Protein 5UBW (pdb70)

GO terms:
  GO:0005515 protein binding (F, IPI)

Solvent-accessible surface area: 17639 Å² total; per-residue (Å²): 143,123,36,40,102,62,3,53,44,90,28,0,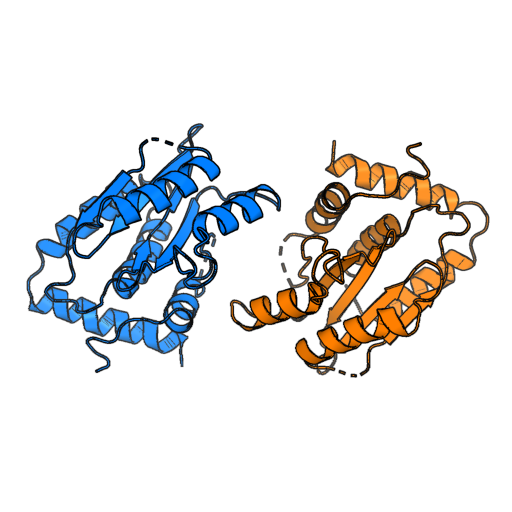7,37,2,9,77,28,226,73,39,26,40,4,21,30,3,71,65,104,120,79,151,71,23,39,0,14,63,42,0,106,80,43,87,68,58,114,32,46,42,123,71,1,10,0,0,2,34,38,64,64,28,9,1,0,2,4,0,12,98,53,89,106,58,27,95,2,0,0,4,1,4,74,136,106,11,92,102,107,24,53,100,67,2,72,53,0,1,69,57,10,47,75,200,21,63,50,17,41,47,38,4,14,123,42,0,56,63,0,3,0,0,0,3,14,55,0,23,86,57,28,86,131,23,50,185,102,68,19,18,70,24,0,27,108,29,0,94,92,6,88,109,64,52,88,132,91,14,40,95,29,11,69,100,14,5,188,78,0,35,118,83,51,183,145,131,34,41,108,59,3,58,43,89,17,0,6,45,0,0,53,48,53,31,143,126,32,34,19,13,48,5,23,27,2,63,64,107,121,72,168,77,10,40,1,5,58,58,0,96,85,64,81,65,73,94,30,45,36,137,57,2,0,0,0,3,48,38,61,120,16,6,2,0,3,5,8,23,50,126,131,61,69,2,0,2,3,0,3,87,144,104,23,90,140,115,23,45,54,41,4,45,84,0,0,118,51,15,46,52,130,16,46,36,0,42,48,42,5,14,124,58,0,56,55,0,2,0,0,0,3,7,54,0,0,39,72,37,84,212,40,37,21,103,46,0,101,53,32,0,41,108,10,90,111,78,80,78,52,43,14,43,113,34,11,75,41,12,5,172,90,0,30,123,81,53,186

B-factor: mean 54.37, std 10.54, range [35.19, 91.87]

Foldseek 3Di:
DLLQDADDQVLLQLLQVVPLEDREEEQADDPVRDGVLLVVQLVQCVPPHDDQWYWYQYHDDLAGWTWIWHDDDPAIAIEIEGQADDDDVVSVVSVVSSVVSNPHPHHYHHHHLCPLQRNCNSLLNSVLSVQCVVQPPDDSNVSRNVVSVVSVVDDSVVSSVSSVVSSVSSVVSVD/DLLQDADDQVLLQLQQCVLDVLAAEDREEEQADPVHGDGPLQVVQLVQCVPPHDDQWYWYFYHDDLATWTWTFHDDVTAIEIEAQADDDDPVVVVSVCVSSVSSPDRYDYHHHHLCPLQHSCRSLLNSVVSNVVCPDDHVSSVVVSVVSVVDDNPPSSVSSVVSSVSSVVSVD

InterPro domains:
  IPR054328 SseL-like, C-terminal domain [PF22102] (151-333)
  IPR054329 ElaD/SseL-like, N-terminal domain [PF22103] (27-128)

Structure (mmCIF, N/CA/C/O backbone):
data_5UBW
#
_entry.id   5UBW
#
_cell.length_a   109.819
_cell.length_b   64.983
_cell.length_c   56.884
_cell.angle_alpha   90.00
_cell.angle_beta   113.61
_cell.angle_gamma   90.00
#
_symmetry.space_group_name_H-M   'C 1 2 1'
#
loop_
_entity.id
_entity.type
_entity.pdbx_description
1 polymer 'Deubiquitinase SseL'
2 non-polymer 1,2-ETHANEDIOL
3 water water
#
loop_
_atom_site.group_PDB
_atom_site.id
_atom_site.type_symbol
_atom_site.label_atom_id
_atom_site.label_alt_id
_atom_site.label_comp_id
_atom_site.label_asym_id
_atom_site.label_entity_id
_atom_site.label_seq_id
_atom_site.pdbx_PDB_ins_code
_atom_site.Cartn_x
_atom_site.Cartn_y
_atom_site.Cartn_z
_atom_site.occupancy
_atom_site.B_iso_or_equiv
_atom_site.auth_seq_id
_atom_site.auth_comp_id
_atom_site.auth_asym_id
_atom_site.auth_atom_id
_atom_site.pdbx_PDB_model_num
ATOM 1 N N . PRO A 1 1 ? 2.848 -42.565 40.181 1.00 41.78 -3 PRO A N 1
ATOM 2 C CA . PRO A 1 1 ? 1.519 -41.956 40.060 1.00 42.53 -3 PRO A CA 1
ATOM 3 C C . PRO A 1 1 ? 1.077 -41.876 38.608 1.00 42.58 -3 PRO A C 1
ATOM 4 O O . PRO A 1 1 ? 1.775 -41.274 37.794 1.00 46.71 -3 PRO A O 1
ATOM 8 N N . LEU A 1 2 ? -0.068 -42.467 38.293 1.00 47.37 -2 LEU A N 1
ATOM 9 C CA . LEU A 1 2 ? -0.573 -42.465 36.927 1.00 41.82 -2 LEU A CA 1
ATOM 10 C C . LEU A 1 2 ? -0.978 -41.065 36.477 1.00 45.31 -2 LEU A C 1
ATOM 11 O O . LEU A 1 2 ? -0.920 -40.748 35.291 1.00 43.61 -2 LEU A O 1
ATOM 16 N N . GLY A 1 3 ? -1.378 -40.229 37.431 1.00 38.04 -1 GLY A N 1
ATOM 17 C CA . GLY A 1 3 ? -1.853 -38.891 37.129 1.00 38.37 -1 GLY A CA 1
ATOM 18 C C . GLY A 1 3 ? -0.761 -37.902 36.765 1.00 40.04 -1 GLY A C 1
ATOM 19 O O . GLY A 1 3 ? -1.030 -36.873 36.145 1.00 38.61 -1 GLY A O 1
ATOM 20 N N . SER A 1 4 ? 0.472 -38.208 37.154 1.00 46.22 0 SER A N 1
ATOM 21 C CA . SER A 1 4 ? 1.606 -37.338 36.855 1.00 45.14 0 SER A CA 1
ATOM 22 C C . SER A 1 4 ? 2.710 -38.116 36.150 1.00 42.27 0 SER A C 1
ATOM 23 O O . SER A 1 4 ? 3.875 -37.717 36.164 1.00 48.31 0 SER A O 1
ATOM 26 N N . ARG A 1 5 ? 2.330 -39.226 35.529 1.00 45.23 158 ARG A N 1
ATOM 27 C CA . ARG A 1 5 ? 3.282 -40.121 34.883 1.00 45.39 158 ARG A CA 1
ATOM 28 C C . ARG A 1 5 ? 3.834 -39.550 33.582 1.00 43.51 158 ARG A C 1
ATOM 29 O O . ARG A 1 5 ? 3.080 -39.184 32.680 1.00 47.57 158 ARG A O 1
ATOM 37 N N . MET A 1 6 ? 5.158 -39.478 33.494 1.00 39.42 159 MET A N 1
ATOM 38 C CA . MET A 1 6 ? 5.830 -39.068 32.269 1.00 37.44 159 MET A CA 1
ATOM 39 C C . MET A 1 6 ? 5.743 -40.179 31.228 1.00 41.51 159 MET A C 1
ATOM 40 O O . MET A 1 6 ? 6.169 -41.306 31.479 1.00 44.80 159 MET A O 1
ATOM 45 N N . LEU A 1 7 ? 5.186 -39.859 30.065 1.00 39.02 160 LEU A N 1
ATOM 46 C CA . LEU A 1 7 ? 5.025 -40.841 28.998 1.00 35.22 160 LEU A CA 1
ATOM 47 C C . LEU A 1 7 ? 6.368 -41.297 28.441 1.00 41.24 160 LEU A C 1
ATOM 48 O O . LEU A 1 7 ? 7.228 -40.478 28.117 1.00 36.87 160 LEU A O 1
ATOM 53 N N . SER A 1 8 ? 6.540 -42.611 28.335 1.00 35.56 161 SER A N 1
ATOM 54 C CA . SER A 1 8 ? 7.738 -43.176 27.730 1.00 35.19 161 SER A CA 1
ATOM 55 C C . SER A 1 8 ? 7.590 -43.203 26.214 1.00 38.12 161 SER A C 1
ATOM 56 O O . SER A 1 8 ? 6.539 -42.845 25.681 1.00 39.73 161 SER A O 1
ATOM 59 N N . SER A 1 9 ? 8.643 -43.628 25.524 1.00 40.07 162 SER A N 1
ATOM 60 C CA . SER A 1 9 ? 8.632 -43.679 24.067 1.00 42.84 162 SER A CA 1
ATOM 61 C C . SER A 1 9 ? 7.565 -44.639 23.545 1.00 43.71 162 SER A C 1
ATOM 62 O O . SER A 1 9 ? 6.768 -44.277 22.681 1.00 42.73 162 SER A O 1
ATOM 65 N N . ASP A 1 10 ? 7.552 -45.856 24.080 1.00 44.98 163 ASP A N 1
ATOM 66 C CA . ASP A 1 10 ? 6.607 -46.880 23.643 1.00 44.90 163 ASP A CA 1
ATOM 67 C C . ASP A 1 10 ? 5.160 -46.502 23.948 1.00 42.26 163 ASP A C 1
ATOM 68 O O . ASP A 1 10 ? 4.265 -46.747 23.139 1.00 41.43 163 ASP A O 1
ATOM 73 N N . GLU A 1 11 ? 4.934 -45.909 25.116 1.00 46.19 164 GLU A N 1
ATOM 74 C CA . GLU A 1 11 ? 3.592 -45.492 25.509 1.00 44.16 164 GLU A CA 1
ATOM 75 C C . GLU A 1 11 ? 3.083 -44.360 24.622 1.00 38.53 164 GLU A C 1
ATOM 76 O O . GLU A 1 11 ? 1.909 -44.331 24.252 1.00 42.68 164 GLU A O 1
ATOM 82 N N . LEU A 1 12 ? 3.971 -43.432 24.281 1.00 37.06 165 LEU A N 1
ATOM 83 C CA . LEU A 1 12 ? 3.614 -42.321 23.407 1.00 38.63 165 LEU A CA 1
ATOM 84 C C . LEU A 1 12 ? 3.472 -42.792 21.964 1.00 46.12 165 LEU A C 1
ATOM 85 O O . LEU A 1 12 ? 2.617 -42.304 21.224 1.00 41.11 165 LEU A O 1
ATOM 90 N N . ALA A 1 13 ? 4.311 -43.745 21.570 1.00 39.02 166 ALA A N 1
ATOM 91 C CA . ALA A 1 13 ? 4.269 -44.287 20.217 1.00 46.16 166 ALA A CA 1
ATOM 92 C C . ALA A 1 13 ? 2.966 -45.034 19.964 1.00 46.48 166 ALA A C 1
ATOM 93 O O . ALA A 1 13 ? 2.296 -44.801 18.961 1.00 48.29 166 ALA A O 1
ATOM 95 N N . ALA A 1 14 ? 2.613 -45.926 20.886 1.00 43.43 167 ALA A N 1
ATOM 96 C CA . ALA A 1 14 ? 1.410 -46.743 20.758 1.00 45.15 167 ALA A CA 1
ATOM 97 C C . ALA A 1 14 ? 0.158 -45.890 20.572 1.00 43.13 167 ALA A C 1
ATOM 98 O O . ALA A 1 14 ? -0.793 -46.305 19.911 1.00 48.72 167 ALA A O 1
ATOM 100 N N . ALA A 1 15 ? 0.172 -44.694 21.151 1.00 47.15 168 ALA A N 1
ATOM 101 C CA . ALA A 1 15 ? -0.965 -43.787 21.066 1.00 48.53 168 ALA A CA 1
ATOM 102 C C . ALA A 1 15 ? -0.939 -42.964 19.780 1.00 51.51 168 ALA A C 1
ATOM 103 O O . ALA A 1 15 ? -1.983 -42.701 19.183 1.00 54.46 168 ALA A O 1
ATOM 105 N N . THR A 1 16 ? 0.255 -42.560 19.358 1.00 46.87 169 THR A N 1
ATOM 106 C CA . THR A 1 16 ? 0.396 -41.715 18.177 1.00 51.01 169 THR A CA 1
ATOM 107 C C . THR A 1 16 ? 0.372 -42.522 16.882 1.00 52.39 169 THR A C 1
ATOM 108 O O . THR A 1 16 ? -0.068 -42.026 15.845 1.00 55.58 169 THR A O 1
ATOM 112 N N . GLN A 1 17 ? 0.844 -43.764 16.939 1.00 56.50 170 GLN A N 1
ATOM 113 C CA . GLN A 1 17 ? 0.775 -44.645 15.778 1.00 61.48 170 GLN A CA 1
ATOM 114 C C . GLN A 1 17 ? -0.629 -45.226 15.639 1.00 65.24 170 GLN A C 1
ATOM 115 O O . GLN A 1 17 ? -0.939 -45.901 14.658 1.00 65.13 170 GLN A O 1
ATOM 121 N N . GLY A 1 18 ? -1.471 -44.962 16.633 1.00 65.89 171 GLY A N 1
ATOM 122 C CA . GLY A 1 18 ? -2.875 -45.316 16.555 1.00 68.77 171 GLY A CA 1
ATOM 123 C C . GLY A 1 18 ? -3.616 -44.299 15.710 1.00 73.71 171 GLY A C 1
ATOM 124 O O . GLY A 1 18 ? -3.912 -43.197 16.175 1.00 73.13 171 GLY A O 1
ATOM 125 N N . LEU A 1 19 ? -3.905 -44.675 14.465 1.00 70.32 172 LEU A N 1
ATOM 126 C CA . LEU A 1 19 ? -4.531 -43.783 13.489 1.00 70.65 172 LEU A CA 1
ATOM 127 C C . LEU A 1 19 ? -3.724 -42.501 13.308 1.00 70.21 172 LEU A C 1
ATOM 128 O O . LEU A 1 19 ? -3.689 -41.926 12.219 1.00 68.31 172 LEU A O 1
ATOM 133 N N . SER A 1 27 ? 2.179 -37.942 8.432 1.00 54.60 180 SER A N 1
ATOM 134 C CA . SER A 1 27 ? 3.239 -38.880 8.782 1.00 54.47 180 SER A CA 1
ATOM 135 C C . SER A 1 27 ? 3.768 -38.627 10.189 1.00 53.45 180 SER A C 1
ATOM 136 O O . SER A 1 27 ? 4.388 -37.598 10.455 1.00 57.12 180 SER A O 1
ATOM 139 N N . VAL A 1 28 ? 3.518 -39.575 11.087 1.00 48.82 181 VAL A N 1
ATOM 140 C CA . VAL A 1 28 ? 3.995 -39.474 12.460 1.00 48.10 181 VAL A CA 1
ATOM 141 C C . VAL A 1 28 ? 5.132 -40.458 12.710 1.00 48.21 181 VAL A C 1
ATOM 142 O O . VAL A 1 28 ? 4.933 -41.672 12.675 1.00 50.72 181 VAL A O 1
ATOM 146 N N . ASN A 1 29 ? 6.324 -39.928 12.959 1.00 42.15 182 ASN A N 1
ATOM 147 C CA . ASN A 1 29 ? 7.493 -40.763 13.201 1.00 40.92 182 ASN A CA 1
ATOM 148 C C . ASN A 1 29 ? 7.581 -41.238 14.646 1.00 46.17 182 ASN A C 1
ATOM 149 O O . ASN A 1 29 ? 7.062 -40.591 15.556 1.00 45.72 182 ASN A O 1
ATOM 154 N N . TYR A 1 30 ? 8.242 -42.375 14.840 1.00 43.57 183 TYR A N 1
ATOM 155 C CA . TYR A 1 30 ? 8.450 -42.943 16.167 1.00 47.18 183 TYR A CA 1
ATOM 156 C C . TYR A 1 30 ? 9.242 -41.975 17.042 1.00 47.36 183 TYR A C 1
ATOM 157 O O . TYR A 1 30 ? 10.217 -41.382 16.582 1.00 46.63 183 TYR A O 1
ATOM 166 N N . PRO A 1 31 ? 8.813 -41.807 18.305 1.00 45.57 184 PRO A N 1
ATOM 167 C CA . PRO A 1 31 ? 9.447 -40.900 19.271 1.00 43.27 184 PRO A CA 1
ATOM 168 C C . PRO A 1 31 ? 10.953 -41.117 19.400 1.00 45.98 184 PRO A C 1
ATOM 169 O O . PRO A 1 31 ? 11.408 -42.253 19.525 1.00 47.16 184 PRO A O 1
ATOM 173 N N . ILE A 1 32 ? 11.713 -40.027 19.366 1.00 43.39 185 ILE A N 1
ATOM 174 C CA . ILE A 1 32 ? 13.165 -40.102 19.461 1.00 44.73 185 ILE A CA 1
ATOM 175 C C . ILE A 1 32 ? 13.708 -39.141 20.509 1.00 45.87 185 ILE A C 1
ATOM 176 O O . ILE A 1 32 ? 13.017 -38.216 20.937 1.00 44.61 185 ILE A O 1
ATOM 181 N N . GLY A 1 33 ? 14.949 -39.370 20.923 1.00 45.08 186 GLY A N 1
ATOM 182 C CA . GLY A 1 33 ? 15.665 -38.412 21.741 1.00 42.64 186 GLY A CA 1
ATOM 183 C C . GLY A 1 33 ? 16.396 -37.463 20.814 1.00 47.99 186 GLY A C 1
ATOM 184 O O . GLY A 1 33 ? 16.807 -37.860 19.725 1.00 54.20 186 GLY A O 1
ATOM 185 N N . LEU A 1 34 ? 16.551 -36.211 21.229 1.00 50.24 187 LEU A N 1
ATOM 186 C CA . LEU A 1 34 ? 17.209 -35.219 20.386 1.00 48.64 187 LEU A CA 1
ATOM 187 C C . LEU A 1 34 ? 18.682 -35.559 20.193 1.00 49.18 187 LEU A C 1
ATOM 188 O O . LEU A 1 34 ? 19.127 -35.817 19.074 1.00 52.07 187 LEU A O 1
ATOM 193 N N . ILE A 1 35 ? 19.433 -35.562 21.288 1.00 46.05 188 ILE A N 1
ATOM 194 C CA . ILE A 1 35 ? 20.854 -35.880 21.234 1.00 54.27 188 ILE A CA 1
ATOM 195 C C . ILE A 1 35 ? 21.163 -37.188 21.955 1.00 55.66 188 ILE A C 1
ATOM 196 O O . ILE A 1 35 ? 20.855 -37.346 23.138 1.00 52.62 188 ILE A O 1
ATOM 201 N N . HIS A 1 36 ? 21.764 -38.123 21.226 1.00 57.36 189 HIS A N 1
ATOM 202 C CA . HIS A 1 36 ? 22.211 -39.391 21.791 1.00 55.27 189 HIS A CA 1
ATOM 203 C C . HIS A 1 36 ? 23.197 -39.130 22.927 1.00 62.51 189 HIS A C 1
ATOM 204 O O . HIS A 1 36 ? 24.070 -38.278 22.804 1.00 60.30 189 HIS A O 1
ATOM 211 N N . PRO A 1 37 ? 23.046 -39.848 24.050 1.00 61.31 190 PRO A N 1
ATOM 212 C CA . PRO A 1 37 ? 23.896 -39.615 25.225 1.00 61.65 190 PRO A CA 1
ATOM 213 C C . PRO A 1 37 ? 25.381 -39.907 24.991 1.00 66.28 190 PRO A C 1
ATOM 214 O O . PRO A 1 37 ? 26.221 -39.064 25.306 1.00 66.83 190 PRO A O 1
ATOM 218 N N . THR A 1 38 ? 25.696 -41.078 24.448 1.00 67.63 191 THR A N 1
ATOM 219 C CA . THR A 1 38 ? 27.087 -41.493 24.286 1.00 68.49 191 THR A CA 1
ATOM 220 C C . THR A 1 38 ? 27.799 -40.757 23.150 1.00 70.65 191 THR A C 1
ATOM 221 O O . THR A 1 38 ? 28.736 -39.995 23.388 1.00 71.94 191 THR A O 1
ATOM 225 N N . THR A 1 39 ? 27.352 -40.986 21.918 1.00 65.84 192 THR A N 1
ATOM 226 C CA . THR A 1 39 ? 28.024 -40.432 20.745 1.00 62.96 192 THR A CA 1
ATOM 227 C C . THR A 1 39 ? 27.739 -38.944 20.551 1.00 66.14 192 THR A C 1
ATOM 228 O O . THR A 1 39 ? 28.426 -38.272 19.779 1.00 63.95 192 THR A O 1
ATOM 232 N N . LYS A 1 40 ? 26.723 -38.445 21.250 1.00 65.60 193 LYS A N 1
ATOM 233 C CA . LYS A 1 40 ? 26.348 -37.030 21.216 1.00 61.81 193 LYS A CA 1
ATOM 234 C C . LYS A 1 40 ? 26.014 -36.535 19.811 1.00 58.04 193 LYS A C 1
ATOM 235 O O . LYS A 1 40 ? 26.275 -35.381 19.471 1.00 56.46 193 LYS A O 1
ATOM 241 N N . GLU A 1 41 ? 25.428 -37.413 19.003 1.00 56.84 194 GLU A N 1
ATOM 242 C CA . GLU A 1 41 ? 24.974 -37.038 17.670 1.00 58.39 194 GLU A CA 1
ATOM 243 C C . GLU A 1 41 ? 23.577 -36.435 17.741 1.00 56.53 194 GLU A C 1
ATOM 244 O O . GLU A 1 41 ? 22.846 -36.660 18.705 1.00 59.19 194 GLU A O 1
ATOM 250 N N . ASN A 1 42 ? 23.210 -35.667 16.721 1.00 53.09 195 ASN A N 1
ATOM 251 C CA . ASN A 1 42 ? 21.858 -35.138 16.627 1.00 51.78 195 ASN A CA 1
ATOM 252 C C . ASN A 1 42 ? 20.967 -36.145 15.911 1.00 52.68 195 ASN A C 1
ATOM 253 O O . ASN A 1 42 ? 20.965 -36.223 14.682 1.00 57.86 195 ASN A O 1
ATOM 258 N N . ILE A 1 43 ? 20.217 -36.917 16.690 1.00 53.57 196 ILE A N 1
ATOM 259 C CA . ILE A 1 43 ? 19.383 -37.987 16.153 1.00 52.15 196 ILE A CA 1
ATOM 260 C C . ILE A 1 43 ? 18.287 -37.438 15.239 1.00 50.56 196 ILE A C 1
ATOM 261 O O . ILE A 1 43 ? 17.905 -38.081 14.260 1.00 50.25 196 ILE A O 1
ATOM 266 N N . LEU A 1 44 ? 17.794 -36.245 15.554 1.00 55.07 197 LEU A N 1
ATOM 267 C CA . LEU A 1 44 ? 16.785 -35.598 14.721 1.00 53.48 197 LEU A CA 1
ATOM 268 C C . LEU A 1 44 ? 17.366 -35.248 13.355 1.00 52.60 197 LEU A C 1
ATOM 269 O O . LEU A 1 44 ? 16.705 -35.410 12.329 1.00 58.03 197 LEU A O 1
ATOM 274 N N . SER A 1 45 ? 18.607 -34.771 13.351 1.00 51.48 198 SER A N 1
ATOM 275 C CA . SER A 1 45 ? 19.307 -34.456 12.111 1.00 54.87 198 SER A CA 1
ATOM 276 C C . SER A 1 45 ? 19.559 -35.718 11.295 1.00 57.87 198 SER A C 1
ATOM 277 O O . SER A 1 45 ? 19.385 -35.730 10.076 1.00 54.72 198 SER A O 1
ATOM 280 N N . THR A 1 46 ? 19.971 -36.779 11.982 1.00 55.53 199 THR A N 1
ATOM 281 C CA . THR A 1 46 ? 20.282 -38.049 11.338 1.00 55.56 199 THR A CA 1
ATOM 282 C C . THR A 1 46 ? 19.023 -38.705 10.776 1.00 55.43 199 THR A C 1
ATOM 283 O O . THR A 1 46 ? 19.052 -39.309 9.702 1.00 58.11 199 THR A O 1
ATOM 287 N N . GLN A 1 47 ? 17.918 -38.574 11.502 1.00 57.22 200 GLN A N 1
ATOM 288 C CA . GLN A 1 47 ? 16.650 -39.160 11.079 1.00 56.95 200 G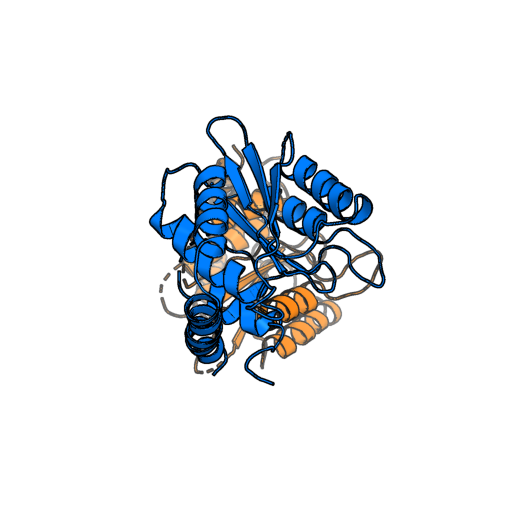LN A CA 1
ATOM 289 C C . GLN A 1 47 ? 16.119 -38.471 9.827 1.00 54.46 200 GLN A C 1
ATOM 290 O O . GLN A 1 47 ? 15.667 -39.128 8.889 1.00 55.61 200 GLN A O 1
ATOM 296 N N . LEU A 1 48 ? 16.177 -37.142 9.822 1.00 54.03 201 LEU A N 1
ATOM 297 C CA . LEU A 1 48 ? 15.732 -36.354 8.678 1.00 56.55 201 LEU A CA 1
ATOM 298 C C . LEU A 1 48 ? 16.582 -36.636 7.447 1.00 55.36 201 LEU A C 1
ATOM 299 O O . LEU A 1 48 ? 16.059 -36.782 6.342 1.00 56.54 201 LEU A O 1
ATOM 304 N N . LEU A 1 49 ? 17.893 -36.709 7.647 1.00 55.24 202 LEU A N 1
ATOM 305 C CA . LEU A 1 49 ? 18.823 -36.992 6.562 1.00 58.72 202 LEU A CA 1
ATOM 306 C C . LEU A 1 49 ? 18.549 -38.360 5.949 1.00 58.46 202 LEU A C 1
ATOM 307 O O . LEU A 1 49 ? 18.558 -38.518 4.728 1.00 58.23 202 LEU A O 1
ATOM 312 N N . GLU A 1 50 ? 18.307 -39.344 6.809 1.00 60.04 203 GLU A N 1
ATOM 313 C CA . GLU A 1 50 ? 17.981 -40.695 6.372 1.00 63.85 203 GLU A CA 1
ATOM 314 C C . GLU A 1 50 ? 16.693 -40.700 5.553 1.00 61.28 203 GLU A C 1
ATOM 315 O O . GLU A 1 50 ? 16.555 -41.464 4.596 1.00 68.39 203 GLU A O 1
ATOM 321 N N . LYS A 1 51 ? 15.761 -39.830 5.925 1.00 61.33 204 LYS A N 1
ATOM 322 C CA . LYS A 1 51 ? 14.482 -39.731 5.232 1.00 64.93 204 LYS A CA 1
ATOM 323 C C . LYS A 1 51 ? 14.623 -39.179 3.817 1.00 66.74 204 LYS A C 1
ATOM 324 O O . LYS A 1 51 ? 14.032 -39.708 2.882 1.00 70.60 204 LYS A O 1
ATOM 330 N N . ILE A 1 52 ? 15.401 -38.113 3.664 1.00 67.52 205 ILE A N 1
ATOM 331 C CA . ILE A 1 52 ? 15.559 -37.462 2.366 1.00 68.05 205 ILE A CA 1
ATOM 332 C C . ILE A 1 52 ? 16.152 -38.417 1.327 1.00 69.86 205 ILE A C 1
ATOM 333 O O . ILE A 1 52 ? 15.836 -38.334 0.139 1.00 72.25 205 ILE A O 1
ATOM 338 N N . ALA A 1 53 ? 16.992 -39.340 1.785 1.00 67.08 206 ALA A N 1
ATOM 339 C CA . ALA A 1 53 ? 17.638 -40.295 0.892 1.00 67.17 206 ALA A CA 1
ATOM 340 C C . ALA A 1 53 ? 16.743 -41.495 0.580 1.00 75.26 206 ALA A C 1
ATOM 341 O O . ALA A 1 53 ? 17.067 -42.307 -0.286 1.00 80.38 206 ALA A O 1
ATOM 343 N N . GLN A 1 54 ? 15.623 -41.607 1.288 1.00 74.14 207 GLN A N 1
ATOM 344 C CA . GLN A 1 54 ? 14.704 -42.729 1.099 1.00 73.79 207 GLN A CA 1
ATOM 345 C C . GLN A 1 54 ? 13.263 -42.253 0.933 1.00 73.79 207 GLN A C 1
ATOM 346 O O . GLN A 1 54 ? 12.676 -41.704 1.865 1.00 78.43 207 GLN A O 1
ATOM 352 N N . SER A 1 55 ? 12.698 -42.490 -0.249 1.00 74.00 208 SER A N 1
ATOM 353 C CA . SER A 1 55 ? 11.370 -41.995 -0.614 1.00 77.24 208 SER A CA 1
ATOM 354 C C . SER A 1 55 ? 11.331 -40.469 -0.552 1.00 76.25 208 SER A C 1
ATOM 355 O O . SER A 1 55 ? 11.580 -39.799 -1.553 1.00 77.87 208 SER A O 1
ATOM 357 N N . GLY A 1 56 ? 11.026 -39.921 0.621 1.00 69.51 209 GLY A N 1
ATOM 358 C CA . GLY A 1 56 ? 11.022 -38.479 0.788 1.00 69.47 209 GLY A CA 1
ATOM 359 C C . GLY A 1 56 ? 10.274 -37.978 2.008 1.00 66.74 209 GLY A C 1
ATOM 360 O O . GLY A 1 56 ? 9.760 -38.761 2.807 1.00 64.51 209 GLY A O 1
ATOM 361 N N . LEU A 1 57 ? 10.218 -36.657 2.148 1.00 61.63 210 LEU A N 1
ATOM 362 C CA . LEU A 1 57 ? 9.514 -36.024 3.257 1.00 65.07 210 LEU A CA 1
ATOM 363 C C . LEU A 1 57 ? 8.053 -35.775 2.907 1.00 66.09 210 LEU A C 1
ATOM 364 O O . LEU A 1 57 ? 7.747 -35.178 1.874 1.00 71.63 210 LEU A O 1
ATOM 369 N N . SER A 1 58 ? 7.153 -36.233 3.772 1.00 60.96 211 SER A N 1
ATOM 370 C CA . SER A 1 58 ? 5.724 -36.024 3.571 1.00 65.23 211 SER A CA 1
ATOM 371 C C . SER A 1 58 ? 5.382 -34.541 3.657 1.00 63.06 211 SER A C 1
ATOM 372 O O . SER A 1 58 ? 6.201 -33.731 4.093 1.00 64.92 211 SER A O 1
ATOM 375 N N . HIS A 1 59 ? 4.170 -34.188 3.243 1.00 64.17 212 HIS A N 1
ATOM 376 C CA . HIS A 1 59 ? 3.749 -32.793 3.248 1.00 66.80 212 HIS A CA 1
ATOM 377 C C . HIS A 1 59 ? 3.648 -32.275 4.681 1.00 65.26 212 HIS A C 1
ATOM 378 O O . HIS A 1 59 ? 3.798 -31.081 4.929 1.00 66.18 212 HIS A O 1
ATOM 385 N N . ASN A 1 60 ? 3.396 -33.188 5.614 1.00 65.65 213 ASN A N 1
ATOM 386 C CA . ASN A 1 60 ? 3.431 -32.882 7.040 1.00 63.33 213 ASN A CA 1
ATOM 387 C C . ASN A 1 60 ? 4.241 -33.926 7.804 1.00 60.11 213 ASN A C 1
ATOM 388 O O . ASN A 1 60 ? 3.739 -35.007 8.107 1.00 66.78 213 ASN A O 1
ATOM 393 N N . GLU A 1 61 ? 5.495 -33.604 8.108 1.00 54.68 214 GLU A N 1
ATOM 394 C CA . GLU A 1 61 ? 6.353 -34.518 8.856 1.00 47.20 214 GLU A CA 1
ATOM 395 C C . GLU A 1 61 ? 6.334 -34.201 10.347 1.00 52.13 214 GLU A C 1
ATOM 396 O O . GLU A 1 61 ? 6.757 -33.125 10.768 1.00 48.44 214 GLU A O 1
ATOM 402 N N . VAL A 1 62 ? 5.846 -35.148 11.142 1.00 50.82 215 VAL A N 1
ATOM 403 C CA . VAL A 1 62 ? 5.722 -34.952 12.582 1.00 47.39 215 VAL A CA 1
ATOM 404 C C . VAL A 1 62 ? 6.756 -35.760 13.360 1.00 44.89 215 VAL A C 1
ATOM 405 O O . VAL A 1 62 ? 6.858 -36.976 13.199 1.00 45.95 215 VAL A O 1
ATOM 409 N N . PHE A 1 63 ? 7.521 -35.074 14.203 1.00 42.84 216 PHE A N 1
ATOM 410 C CA . PHE A 1 63 ? 8.481 -35.735 15.078 1.00 42.37 216 PHE A CA 1
ATOM 411 C C . PHE A 1 63 ? 8.194 -35.452 16.549 1.00 44.75 216 PHE A C 1
ATOM 412 O O . PHE A 1 63 ? 8.001 -34.303 16.946 1.00 42.13 216 PHE A O 1
ATOM 420 N N . LEU A 1 64 ? 8.161 -36.512 17.348 1.00 38.71 217 LEU A N 1
ATOM 421 C CA . LEU A 1 64 ? 8.049 -36.383 18.795 1.00 40.39 217 LEU A CA 1
ATOM 422 C C . LEU A 1 64 ? 9.436 -36.502 19.411 1.00 44.60 217 LEU A C 1
ATOM 423 O O . LEU A 1 64 ? 9.975 -37.601 19.541 1.00 47.57 217 LEU A O 1
ATOM 428 N N . VAL A 1 65 ? 10.015 -35.367 19.784 1.00 39.33 218 VAL A N 1
ATOM 429 C CA . VAL A 1 65 ? 11.402 -35.335 20.228 1.00 41.77 218 VAL A CA 1
ATOM 430 C C . VAL A 1 65 ? 11.529 -35.119 21.733 1.00 39.76 218 VAL A C 1
ATOM 431 O O . VAL A 1 65 ? 10.941 -34.191 22.290 1.00 41.31 218 VAL A O 1
ATOM 435 N N . ASN A 1 66 ? 12.300 -35.985 22.384 1.00 44.80 219 ASN A N 1
ATOM 436 C CA . ASN A 1 66 ? 12.546 -35.870 23.816 1.00 46.87 219 ASN A CA 1
ATOM 437 C C . ASN A 1 66 ? 13.893 -35.217 24.104 1.00 51.47 219 ASN A C 1
ATOM 438 O O . ASN A 1 66 ? 14.934 -35.701 23.663 1.00 49.70 219 ASN A O 1
ATOM 443 N N . THR A 1 67 ? 13.866 -34.116 24.849 1.00 50.37 220 THR A N 1
ATOM 444 C CA . THR A 1 67 ? 15.084 -33.379 25.168 1.00 50.33 220 THR A CA 1
ATOM 445 C C . THR A 1 67 ? 15.472 -33.542 26.634 1.00 58.19 220 THR A C 1
ATOM 446 O O . THR A 1 67 ? 16.137 -32.680 27.209 1.00 66.87 220 THR A O 1
ATOM 450 N N . GLY A 1 68 ? 15.052 -34.651 27.235 1.00 58.06 221 GLY A N 1
ATOM 451 C CA . GLY A 1 68 ? 15.340 -34.918 28.632 1.00 57.78 221 GLY A CA 1
ATOM 452 C C . GLY A 1 68 ? 14.076 -35.078 29.453 1.00 56.22 221 GLY A C 1
ATOM 453 O O . GLY A 1 68 ? 13.744 -36.179 29.893 1.00 55.67 221 GLY A O 1
ATOM 454 N N . ASP A 1 69 ? 13.368 -33.972 29.659 1.00 54.29 222 ASP A N 1
ATOM 455 C CA . ASP A 1 69 ? 12.109 -33.992 30.393 1.00 57.60 222 ASP A CA 1
ATOM 456 C C . ASP A 1 69 ? 10.977 -33.449 29.527 1.00 59.83 222 ASP A C 1
ATOM 457 O O . ASP A 1 69 ? 9.817 -33.430 29.940 1.00 63.62 222 ASP A O 1
ATOM 459 N N . HIS A 1 70 ? 11.327 -33.010 28.323 1.00 51.02 223 HIS A N 1
ATOM 460 C CA . HIS A 1 70 ? 10.353 -32.463 27.387 1.00 50.40 223 HIS A CA 1
ATOM 461 C C . HIS A 1 70 ? 9.939 -33.477 26.328 1.00 50.93 223 HIS A C 1
ATOM 462 O O . HIS A 1 70 ? 10.774 -34.207 25.801 1.00 53.75 223 HIS A O 1
ATOM 469 N N . TRP A 1 71 ? 8.647 -33.519 26.024 1.00 43.09 224 TRP A N 1
ATOM 470 C CA . TRP A 1 71 ? 8.184 -34.124 24.783 1.00 39.78 224 TRP A CA 1
ATOM 471 C C . TRP A 1 71 ? 7.800 -33.000 23.832 1.00 42.82 224 TRP A C 1
ATOM 472 O O . TRP A 1 71 ? 6.823 -32.288 24.063 1.00 40.60 224 TRP A O 1
ATOM 483 N N . LEU A 1 72 ? 8.582 -32.831 22.772 1.00 44.88 225 LEU A N 1
ATOM 484 C CA . LEU A 1 72 ? 8.360 -31.738 21.835 1.00 43.78 225 LEU A CA 1
ATOM 485 C C . LEU A 1 72 ? 7.646 -32.199 20.573 1.00 38.75 225 LEU A C 1
ATOM 486 O O . LEU A 1 72 ? 7.970 -33.245 20.010 1.00 37.57 225 LEU A O 1
ATOM 491 N N . LEU A 1 73 ? 6.669 -31.411 20.138 1.00 39.53 226 LEU A N 1
ATOM 492 C CA . LEU A 1 73 ? 6.026 -31.635 18.852 1.00 43.07 226 LEU A CA 1
ATOM 493 C C . LEU A 1 73 ? 6.804 -30.892 17.773 1.00 45.31 226 LEU A C 1
ATOM 494 O O . LEU A 1 73 ? 6.805 -29.661 17.730 1.00 49.12 226 LEU A O 1
ATOM 499 N N . CYS A 1 74 ? 7.476 -31.646 16.911 1.00 39.58 227 CYS A N 1
ATOM 500 C CA A CYS A 1 74 ? 8.281 -31.063 15.846 0.40 42.33 227 CYS A CA 1
ATOM 501 C CA B CYS A 1 74 ? 8.276 -31.056 15.845 0.60 42.42 227 CYS A CA 1
ATOM 502 C C . CYS A 1 74 ? 7.654 -31.336 14.482 1.00 45.97 227 CYS A C 1
ATOM 503 O O . CYS A 1 74 ? 7.662 -32.471 14.004 1.00 45.35 227 CYS A O 1
ATOM 508 N N . LEU A 1 75 ? 7.115 -30.292 13.861 1.00 46.87 228 LEU A N 1
ATOM 509 C CA . LEU A 1 75 ? 6.421 -30.436 12.587 1.00 45.95 228 LEU A CA 1
ATOM 510 C C . LEU A 1 75 ? 7.177 -29.811 11.417 1.00 50.67 228 LEU A C 1
ATOM 511 O O . LEU A 1 75 ? 7.557 -28.640 11.460 1.00 51.17 228 LEU A O 1
ATOM 516 N N . PHE A 1 76 ? 7.388 -30.607 10.374 1.00 52.25 229 PHE A N 1
ATOM 517 C CA . PHE A 1 76 ? 7.957 -30.113 9.126 1.00 52.16 229 PHE A CA 1
ATOM 518 C C . PHE A 1 76 ? 6.893 -30.139 8.036 1.00 52.49 229 PHE A C 1
ATOM 519 O O . PHE A 1 76 ? 6.389 -31.203 7.678 1.00 55.96 229 PHE A O 1
ATOM 527 N N . TYR A 1 77 ? 6.553 -28.967 7.514 1.00 54.03 230 TYR A N 1
ATOM 528 C CA . TYR A 1 77 ? 5.472 -28.860 6.541 1.00 58.29 230 TYR A CA 1
ATOM 529 C C . TYR A 1 77 ? 5.778 -27.850 5.438 1.00 59.70 230 TYR A C 1
ATOM 530 O O . TYR A 1 77 ? 6.436 -26.837 5.672 1.00 61.45 230 TYR A O 1
ATOM 539 N N . LYS A 1 78 ? 5.293 -28.140 4.235 1.00 65.37 231 LYS A N 1
ATOM 540 C CA . LYS A 1 78 ? 5.458 -27.244 3.097 1.00 68.19 231 LYS A CA 1
ATOM 541 C C . LYS A 1 78 ? 4.228 -26.358 2.933 1.00 71.05 231 LYS A C 1
ATOM 542 O O . LYS A 1 78 ? 3.098 -26.842 2.996 1.00 72.30 231 LYS A O 1
ATOM 548 N N . LEU A 1 79 ? 4.451 -25.064 2.723 1.00 75.32 232 LEU A N 1
ATOM 549 C CA . LEU A 1 79 ? 3.351 -24.118 2.558 1.00 80.04 232 LEU A CA 1
ATOM 550 C C . LEU A 1 79 ? 3.800 -22.829 1.871 1.00 83.82 232 LEU A C 1
ATOM 551 O O . LEU A 1 79 ? 4.140 -21.852 2.538 1.00 85.62 232 LEU A O 1
ATOM 553 N N . ALA A 1 80 ? 3.806 -22.826 0.540 1.00 81.04 233 ALA A N 1
ATOM 554 C CA . ALA A 1 80 ? 3.472 -24.004 -0.251 1.00 76.50 233 ALA A CA 1
ATOM 555 C C . ALA A 1 80 ? 4.714 -24.503 -0.977 1.00 74.73 233 ALA A C 1
ATOM 556 O O . ALA A 1 80 ? 4.972 -25.705 -1.038 1.00 71.76 233 ALA A O 1
ATOM 558 N N . GLU A 1 81 ? 5.480 -23.566 -1.524 1.00 73.47 234 GLU A N 1
ATOM 559 C CA . GLU A 1 81 ? 6.745 -23.887 -2.170 1.00 73.28 234 GLU A CA 1
ATOM 560 C C . GLU A 1 81 ? 7.870 -23.896 -1.143 1.00 79.25 234 GLU A C 1
ATOM 561 O O . GLU A 1 81 ? 8.920 -24.501 -1.359 1.00 79.82 234 GLU A O 1
ATOM 563 N N . LYS A 1 82 ? 7.637 -23.222 -0.022 1.00 76.62 235 LYS A N 1
ATOM 564 C CA . LYS A 1 82 ? 8.623 -23.144 1.046 1.00 73.15 235 LYS A CA 1
ATOM 565 C C . LYS A 1 82 ? 8.267 -24.085 2.191 1.00 69.93 235 LYS A C 1
ATOM 566 O O . LYS A 1 82 ? 7.143 -24.070 2.692 1.00 71.55 235 LYS A O 1
ATOM 568 N N . ILE A 1 83 ? 9.228 -24.908 2.596 1.00 66.72 236 ILE A N 1
ATOM 569 C CA . ILE A 1 83 ? 9.036 -25.793 3.737 1.00 68.50 236 ILE A CA 1
ATOM 570 C C . ILE A 1 83 ? 9.286 -25.018 5.029 1.00 66.68 236 ILE A C 1
ATOM 571 O O . ILE A 1 83 ? 10.190 -24.184 5.101 1.00 63.90 236 ILE A O 1
ATOM 576 N N . LYS A 1 84 ? 8.465 -25.275 6.041 1.00 63.15 237 LYS A N 1
ATOM 577 C CA . LYS A 1 84 ? 8.570 -24.552 7.302 1.00 59.27 237 LYS A CA 1
ATOM 578 C C . LYS A 1 84 ? 8.705 -25.501 8.486 1.00 56.41 237 LYS A C 1
ATOM 579 O O . LYS A 1 84 ? 8.211 -26.627 8.453 1.00 56.81 237 LYS A O 1
ATOM 585 N N . CYS A 1 85 ? 9.384 -25.037 9.530 1.00 58.01 238 CYS A N 1
ATOM 586 C CA . CYS A 1 85 ? 9.562 -25.830 10.739 1.00 56.63 238 CYS A CA 1
ATOM 587 C C . CYS A 1 85 ? 8.761 -25.241 11.893 1.00 54.37 238 CYS A C 1
ATOM 588 O O . CYS A 1 85 ? 8.660 -24.023 12.037 1.00 57.03 238 CYS A O 1
ATOM 591 N N . LEU A 1 86 ? 8.196 -26.118 12.714 1.00 52.24 239 LEU A N 1
ATOM 592 C CA . LEU A 1 86 ? 7.354 -25.698 13.825 1.00 48.12 239 LEU A CA 1
ATOM 593 C C . LEU A 1 86 ? 7.682 -26.495 15.081 1.00 44.54 239 LEU A C 1
ATOM 594 O O . LEU A 1 86 ? 7.645 -27.725 15.072 1.00 43.34 239 LEU A O 1
ATOM 599 N N . ILE A 1 87 ? 8.004 -25.790 16.160 1.00 41.12 240 ILE A N 1
ATOM 600 C CA . ILE A 1 87 ? 8.306 -26.441 17.429 1.00 43.91 240 ILE A CA 1
ATOM 601 C C . ILE A 1 87 ? 7.271 -26.069 18.482 1.00 41.97 240 ILE A C 1
ATOM 602 O O . ILE A 1 87 ? 7.084 -24.894 18.795 1.00 44.83 240 ILE A O 1
ATOM 607 N N . PHE A 1 88 ? 6.601 -27.080 19.026 1.00 43.08 241 PHE A N 1
ATOM 608 C CA . PHE A 1 88 ? 5.550 -26.858 20.009 1.00 39.29 241 PHE A CA 1
ATOM 609 C C . PHE A 1 88 ? 5.996 -27.304 21.398 1.00 41.35 241 PHE A C 1
ATOM 610 O O . PHE A 1 88 ? 6.108 -28.499 21.673 1.00 37.44 241 PHE A O 1
ATOM 618 N N . ASN A 1 89 ? 6.252 -26.333 22.268 1.00 40.88 242 ASN A N 1
ATOM 619 C CA . ASN A 1 89 ? 6.696 -26.610 23.628 1.00 40.06 242 ASN A CA 1
ATOM 620 C C . ASN A 1 89 ? 5.627 -26.230 24.647 1.00 38.15 242 ASN A C 1
ATOM 621 O O . ASN A 1 89 ? 5.184 -25.083 24.695 1.00 44.78 242 ASN A O 1
ATOM 626 N N . THR A 1 90 ? 5.217 -27.198 25.462 1.00 38.45 243 THR A N 1
ATOM 627 C CA . THR A 1 90 ? 4.152 -26.976 26.434 1.00 38.94 243 THR A CA 1
ATOM 628 C C . THR A 1 90 ? 4.683 -26.816 27.856 1.00 42.20 243 THR A C 1
ATOM 629 O O . THR A 1 90 ? 3.918 -26.851 28.820 1.00 39.18 243 THR A O 1
ATOM 633 N N . TYR A 1 91 ? 5.993 -26.634 27.982 1.00 39.88 244 TYR A N 1
ATOM 634 C CA . TYR A 1 91 ? 6.623 -26.491 29.290 1.00 42.82 244 TYR A CA 1
ATOM 635 C C . TYR A 1 91 ? 7.443 -25.203 29.336 1.00 44.82 244 TYR A C 1
ATOM 636 O O . TYR A 1 91 ? 7.145 -24.250 28.615 1.00 44.20 244 TYR A O 1
ATOM 645 N N . TYR A 1 92 ? 8.469 -25.170 30.181 1.00 44.57 245 TYR A N 1
ATOM 646 C CA . TYR A 1 92 ? 9.331 -23.997 30.280 1.00 42.92 245 TYR A CA 1
ATOM 647 C C . TYR A 1 92 ? 10.116 -23.788 28.990 1.00 51.48 245 TYR A C 1
ATOM 648 O O . TYR A 1 92 ? 10.308 -24.723 28.212 1.00 45.32 245 TYR A O 1
ATOM 657 N N . ASP A 1 93 ? 10.561 -22.554 28.771 1.00 50.23 246 ASP A N 1
ATOM 658 C CA . ASP A 1 93 ? 11.305 -22.204 27.567 1.00 49.87 246 ASP A CA 1
ATOM 659 C C . ASP A 1 93 ? 12.573 -23.035 27.424 1.00 54.81 246 ASP A C 1
ATOM 660 O O . ASP A 1 93 ? 13.322 -23.218 28.383 1.00 55.49 246 ASP A O 1
ATOM 665 N N . LEU A 1 94 ? 12.800 -23.544 26.218 1.00 53.05 247 LEU A N 1
ATOM 666 C CA . LEU A 1 94 ? 14.009 -24.298 25.921 1.00 53.89 247 LEU A CA 1
ATOM 667 C C . LEU A 1 94 ? 15.221 -23.381 25.990 1.00 52.72 247 LEU A C 1
ATOM 668 O O . LEU A 1 94 ? 15.151 -22.226 25.572 1.00 58.93 247 LEU A O 1
ATOM 673 N N . ASN A 1 95 ? 16.328 -23.883 26.524 1.00 49.35 248 ASN A N 1
ATOM 674 C CA . ASN A 1 95 ? 17.564 -23.114 26.499 1.00 56.59 248 ASN A CA 1
ATOM 675 C C . ASN A 1 95 ? 18.078 -23.029 25.067 1.00 53.25 248 ASN A C 1
ATOM 676 O O . ASN A 1 95 ? 17.738 -23.863 24.228 1.00 52.75 248 ASN A O 1
ATOM 681 N N . GLU A 1 96 ? 18.889 -22.015 24.791 1.00 54.08 249 GLU A N 1
ATOM 682 C CA . GLU A 1 96 ? 19.318 -21.725 23.428 1.00 58.73 249 GLU A CA 1
ATOM 683 C C . GLU A 1 96 ? 20.196 -22.842 22.847 1.00 55.08 249 GLU A C 1
ATOM 684 O O . GLU A 1 96 ? 20.251 -23.028 21.630 1.00 55.50 249 GLU A O 1
ATOM 690 N N . ASN A 1 97 ? 20.853 -23.604 23.717 1.00 52.40 250 ASN A N 1
ATOM 691 C CA . ASN A 1 97 ? 21.636 -24.757 23.276 1.00 51.70 250 ASN A CA 1
ATOM 692 C C . ASN A 1 97 ? 20.766 -25.834 22.631 1.00 54.64 250 ASN A C 1
ATOM 693 O O . ASN A 1 97 ? 21.071 -26.322 21.541 1.00 56.68 250 ASN A O 1
ATOM 698 N N . THR A 1 98 ? 19.687 -26.202 23.314 1.00 53.49 251 THR A N 1
ATOM 699 C CA . THR A 1 98 ? 18.740 -27.184 22.799 1.00 48.23 251 THR A CA 1
ATOM 700 C C . THR A 1 98 ? 18.089 -26.677 21.515 1.00 50.14 251 THR A C 1
ATOM 701 O O . THR A 1 98 ? 17.848 -27.442 20.579 1.00 49.71 251 THR A O 1
ATOM 705 N N . LYS A 1 99 ? 17.824 -25.375 21.478 1.00 45.09 252 LYS A N 1
ATOM 706 C CA . LYS A 1 99 ? 17.152 -24.750 20.343 1.00 43.92 252 LYS A CA 1
ATOM 707 C C . LYS A 1 99 ? 17.947 -24.867 19.046 1.00 47.68 252 LYS A C 1
ATOM 708 O O . LYS A 1 99 ? 17.380 -25.152 17.992 1.00 48.19 252 LYS A O 1
ATOM 714 N N . GLN A 1 100 ? 19.256 -24.650 19.120 1.00 48.55 253 GLN A N 1
ATOM 715 C CA . GLN A 1 100 ? 20.081 -24.636 17.916 1.00 56.26 253 GLN A CA 1
ATOM 716 C C . GLN A 1 100 ? 20.488 -26.035 17.462 1.00 51.05 253 GLN A C 1
ATOM 717 O O . GLN A 1 100 ? 21.042 -26.202 16.376 1.00 54.46 253 GLN A O 1
ATOM 723 N N . GLU A 1 101 ? 20.214 -27.036 18.291 1.00 50.35 254 GLU A N 1
ATOM 724 C CA . GLU A 1 101 ? 20.347 -28.421 17.860 1.00 45.42 254 GLU A CA 1
ATOM 725 C C . GLU A 1 101 ? 19.156 -28.754 16.973 1.00 47.09 254 GLU A C 1
ATOM 726 O O . GLU A 1 101 ? 19.253 -29.562 16.051 1.00 50.46 254 GLU A O 1
ATOM 732 N N . ILE A 1 102 ? 18.033 -28.106 17.265 1.00 47.43 255 ILE A N 1
ATOM 733 C CA . ILE A 1 102 ? 16.821 -28.250 16.472 1.00 46.35 255 ILE A CA 1
ATOM 734 C C . ILE A 1 102 ? 16.938 -27.444 15.181 1.00 46.92 255 ILE A C 1
ATOM 735 O O . ILE A 1 102 ? 16.501 -27.888 14.118 1.00 46.28 255 ILE A O 1
ATOM 740 N N . ILE A 1 103 ? 17.537 -26.260 15.281 1.00 53.32 256 ILE A N 1
ATOM 741 C CA . ILE A 1 103 ? 17.766 -25.409 14.117 1.00 51.66 256 ILE A CA 1
ATOM 742 C C . ILE A 1 103 ? 18.686 -26.098 13.113 1.00 54.65 256 ILE A C 1
ATOM 743 O O . ILE A 1 103 ? 18.460 -26.033 11.904 1.00 56.92 256 ILE A O 1
ATOM 748 N N . GLU A 1 104 ? 19.717 -26.764 13.625 1.00 55.15 257 GLU A N 1
ATOM 749 C CA . GLU A 1 104 ? 20.645 -27.513 12.784 1.00 53.43 257 GLU A CA 1
ATOM 750 C C . GLU A 1 104 ? 19.912 -28.612 12.022 1.00 55.71 257 GLU A C 1
ATOM 751 O O . GLU A 1 104 ? 20.172 -28.843 10.841 1.00 60.48 257 GLU A O 1
ATOM 753 N N . ALA A 1 105 ? 18.990 -29.281 12.707 1.00 55.50 258 ALA A N 1
ATOM 754 C CA . ALA A 1 105 ? 18.192 -30.335 12.094 1.00 52.64 258 ALA A CA 1
ATOM 755 C C . ALA A 1 105 ? 17.196 -29.754 11.099 1.00 56.30 258 ALA A C 1
ATOM 756 O O . ALA A 1 105 ? 16.902 -30.367 10.073 1.00 58.92 258 ALA A O 1
ATOM 758 N N . ALA A 1 106 ? 16.680 -28.569 11.411 1.00 52.95 259 ALA A N 1
ATOM 759 C CA . ALA A 1 106 ? 15.726 -27.892 10.542 1.00 51.27 259 ALA A CA 1
ATOM 760 C C . ALA A 1 106 ? 16.346 -27.583 9.183 1.00 55.32 259 ALA A C 1
ATOM 761 O O . ALA A 1 106 ? 15.709 -27.766 8.146 1.00 55.30 259 ALA A O 1
ATOM 763 N N . LYS A 1 107 ? 17.594 -27.123 9.200 1.00 54.29 260 LYS A N 1
ATOM 764 C CA . LYS A 1 107 ? 18.314 -26.785 7.976 1.00 52.90 260 LYS A CA 1
ATOM 765 C C . LYS A 1 107 ? 18.420 -27.984 7.039 1.00 55.16 260 LYS A C 1
ATOM 766 O O . LYS A 1 107 ? 18.334 -27.840 5.820 1.00 56.77 260 LYS A O 1
ATOM 768 N N . ILE A 1 108 ? 18.604 -29.166 7.619 1.00 56.33 261 ILE A N 1
ATOM 769 C CA . ILE A 1 108 ? 18.680 -30.401 6.847 1.00 52.60 261 ILE A CA 1
ATOM 770 C C . ILE A 1 108 ? 17.356 -30.669 6.136 1.00 56.04 261 ILE A C 1
ATOM 771 O O . ILE A 1 108 ? 17.334 -31.091 4.979 1.00 62.10 261 ILE A O 1
ATOM 776 N N . ALA A 1 109 ? 16.253 -30.397 6.827 1.00 58.20 262 ALA A N 1
ATOM 777 C CA . ALA A 1 109 ? 14.923 -30.566 6.251 1.00 56.89 262 ALA A CA 1
ATOM 778 C C . ALA A 1 109 ? 14.692 -29.599 5.091 1.00 59.10 262 ALA A C 1
ATOM 779 O O . ALA A 1 109 ? 13.797 -29.804 4.271 1.00 62.65 262 ALA A O 1
ATOM 781 N N . GLY A 1 110 ? 15.497 -28.542 5.033 1.00 57.37 263 GLY A N 1
ATOM 782 C CA . GLY A 1 110 ? 15.469 -27.623 3.911 1.00 53.51 263 GLY A CA 1
ATOM 783 C C . GLY A 1 110 ? 14.878 -26.258 4.211 1.00 61.33 263 GLY A C 1
ATOM 784 O O . GLY A 1 110 ? 14.421 -25.567 3.301 1.00 69.23 263 GLY A O 1
ATOM 785 N N . ILE A 1 111 ? 14.890 -25.864 5.480 1.00 59.73 264 ILE A N 1
ATOM 786 C CA . ILE A 1 111 ? 14.353 -24.567 5.880 1.00 64.53 264 ILE A CA 1
ATOM 787 C C . ILE A 1 111 ? 15.139 -23.416 5.260 1.00 65.10 264 ILE A C 1
ATOM 788 O O . ILE A 1 111 ? 14.603 -22.644 4.465 1.00 59.65 264 ILE A O 1
ATOM 793 N N . GLU A 1 116 ? 12.554 -19.116 9.144 1.00 57.13 269 GLU A N 1
ATOM 794 C CA . GLU A 1 116 ? 13.000 -19.200 10.530 1.00 56.53 269 GLU A CA 1
ATOM 795 C C . GLU A 1 116 ? 12.251 -20.290 11.290 1.00 55.46 269 GLU A C 1
ATOM 796 O O . GLU A 1 116 ? 11.064 -20.518 11.056 1.00 54.16 269 GLU A O 1
ATOM 802 N N . VAL A 1 117 ? 12.951 -20.961 12.199 1.00 51.06 270 VAL A N 1
ATOM 803 C CA . VAL A 1 117 ? 12.337 -21.996 13.022 1.00 46.14 270 VAL A CA 1
ATOM 804 C C . VAL A 1 117 ? 11.355 -21.374 14.008 1.00 47.14 270 VAL A C 1
ATOM 805 O O . VAL A 1 117 ? 11.746 -20.604 14.885 1.00 46.49 270 VAL A O 1
ATOM 809 N N . ASN A 1 118 ? 10.078 -21.710 13.857 1.00 44.01 271 ASN A N 1
ATOM 810 C CA . ASN A 1 118 ? 9.032 -21.129 14.689 1.00 44.82 271 ASN A CA 1
ATOM 811 C C . ASN A 1 118 ? 8.833 -21.898 15.993 1.00 47.17 271 ASN A C 1
ATOM 812 O O . ASN A 1 118 ? 8.170 -22.935 16.019 1.00 42.07 271 ASN A O 1
ATOM 817 N N . PHE A 1 119 ? 9.411 -21.380 17.073 1.00 51.79 272 PHE A N 1
ATOM 818 C CA . PHE A 1 119 ? 9.257 -21.982 18.393 1.00 48.88 272 PHE A CA 1
ATOM 819 C C . PHE A 1 119 ? 7.997 -21.481 19.091 1.00 51.10 272 PHE A C 1
ATOM 820 O O . PHE A 1 119 ? 7.893 -20.303 19.434 1.00 51.45 272 PHE A O 1
ATOM 828 N N . ILE A 1 120 ? 7.041 -22.379 19.300 1.00 45.86 273 ILE A N 1
ATOM 829 C CA . ILE A 1 120 ? 5.833 -22.047 20.045 1.00 49.54 273 ILE A CA 1
ATOM 830 C C . ILE A 1 120 ? 5.949 -22.579 21.471 1.00 47.80 273 ILE A C 1
ATOM 831 O O . ILE A 1 120 ? 5.719 -23.762 21.722 1.00 49.14 273 ILE A O 1
ATOM 836 N N . GLU A 1 121 ? 6.312 -21.700 22.400 1.00 52.30 274 GLU A N 1
ATOM 837 C CA . GLU A 1 121 ? 6.583 -22.106 23.776 1.00 49.14 274 GLU A CA 1
ATOM 838 C C . GLU A 1 121 ? 5.615 -21.478 24.774 1.00 48.06 274 GLU A C 1
ATOM 839 O O . GLU A 1 121 ? 5.651 -20.270 25.011 1.00 55.38 274 GLU A O 1
ATOM 845 N N . MET A 1 122 ? 4.754 -22.308 25.356 1.00 52.54 275 MET A N 1
ATOM 846 C CA . MET A 1 122 ? 3.796 -21.866 26.368 1.00 45.63 275 MET A CA 1
ATOM 847 C C . MET A 1 122 ? 3.618 -22.945 27.431 1.00 43.59 275 MET A C 1
ATOM 848 O O . MET A 1 122 ? 3.269 -24.077 27.110 1.00 49.84 275 MET A O 1
ATOM 853 N N . ASN A 1 123 ? 3.851 -22.600 28.694 1.00 46.30 276 ASN A N 1
ATOM 854 C CA . ASN A 1 123 ? 3.741 -23.578 29.774 1.00 41.63 276 ASN A CA 1
ATOM 855 C C . ASN A 1 123 ? 2.285 -23.886 30.116 1.00 43.21 276 ASN A C 1
ATOM 856 O O . ASN A 1 123 ? 1.576 -23.051 30.676 1.00 42.90 276 ASN A O 1
ATOM 861 N N . LEU A 1 124 ? 1.854 -25.097 29.778 1.00 44.29 277 LEU A N 1
ATOM 862 C CA . LEU A 1 124 ? 0.478 -25.527 30.005 1.00 40.46 277 LEU A CA 1
ATOM 863 C C . LEU A 1 124 ? 0.406 -26.622 31.065 1.00 40.82 277 LEU A C 1
ATOM 864 O O . LEU A 1 124 ? -0.642 -27.236 31.264 1.00 40.45 277 LEU A O 1
ATOM 869 N N . GLN A 1 125 ? 1.521 -26.857 31.749 1.00 40.02 278 GLN A N 1
ATOM 870 C CA . GLN A 1 125 ? 1.648 -28.025 32.615 1.00 45.51 278 GLN A CA 1
ATOM 871 C C . GLN A 1 125 ? 1.585 -27.711 34.108 1.00 46.16 278 GLN A C 1
ATOM 872 O O . GLN A 1 125 ? 1.948 -28.550 34.933 1.00 45.43 278 GLN A O 1
ATOM 878 N N . ASN A 1 126 ? 1.126 -26.514 34.457 1.00 42.73 279 ASN A N 1
ATOM 879 C CA . ASN A 1 126 ? 0.958 -26.159 35.862 1.00 44.91 279 ASN A CA 1
ATOM 880 C C . ASN A 1 126 ? -0.107 -27.026 36.525 1.00 46.31 279 ASN A C 1
ATOM 881 O O . ASN A 1 126 ? -0.044 -27.298 37.724 1.00 44.88 279 ASN A O 1
ATOM 886 N N . ASN A 1 127 ? -1.080 -27.460 35.732 1.00 48.42 280 ASN A N 1
ATOM 887 C CA . ASN A 1 127 ? -2.134 -28.340 36.221 1.00 46.02 280 ASN A CA 1
ATOM 888 C C . ASN A 1 127 ? -2.152 -29.667 35.472 1.00 45.78 280 ASN A C 1
ATOM 889 O O . ASN A 1 127 ? -2.998 -30.524 35.726 1.00 46.17 280 ASN A O 1
ATOM 894 N N . VAL A 1 128 ? -1.218 -29.825 34.540 1.00 40.45 281 VAL A N 1
ATOM 895 C CA . VAL A 1 128 ? -1.046 -31.086 33.826 1.00 40.99 281 VAL A CA 1
ATOM 896 C C . VAL A 1 128 ? 0.406 -31.542 33.956 1.00 42.05 281 VAL A C 1
ATOM 897 O O . VAL A 1 128 ? 1.209 -31.336 33.045 1.00 39.63 281 VAL A O 1
ATOM 901 N N . PRO A 1 129 ? 0.747 -32.158 35.100 1.00 42.92 282 PRO A N 1
ATOM 902 C CA . PRO A 1 129 ? 2.119 -32.573 35.420 1.00 41.08 282 PRO A CA 1
ATOM 903 C C . PRO A 1 129 ? 2.681 -33.571 34.412 1.00 44.71 282 PRO A C 1
ATOM 904 O O . PRO A 1 129 ? 2.063 -34.612 34.179 1.00 44.45 282 PRO A O 1
ATOM 908 N N . ASN A 1 130 ? 3.838 -33.250 33.836 1.00 36.61 283 ASN A N 1
ATOM 909 C CA . ASN A 1 130 ? 4.459 -34.070 32.799 1.00 41.42 283 ASN A CA 1
ATOM 910 C C . ASN A 1 130 ? 3.491 -34.358 31.658 1.00 41.46 283 ASN A C 1
ATOM 911 O O . ASN A 1 130 ? 3.452 -35.467 31.126 1.00 47.90 283 ASN A O 1
ATOM 916 N N . GLY A 1 131 ? 2.707 -33.350 31.291 1.00 39.96 284 GLY A N 1
ATOM 917 C CA . GLY A 1 131 ? 1.682 -33.513 30.279 1.00 43.96 284 GLY A CA 1
ATOM 918 C C . GLY A 1 131 ? 2.172 -33.246 28.871 1.00 44.84 284 GLY A C 1
ATOM 919 O O . GLY A 1 131 ? 1.371 -33.151 27.943 1.00 44.95 284 GLY A O 1
ATOM 920 N N . CYS A 1 132 ? 3.488 -33.127 28.714 1.00 39.67 285 CYS A N 1
ATOM 921 C CA . CYS A 1 132 ? 4.092 -32.870 27.410 1.00 44.03 285 CYS A CA 1
ATOM 922 C C . CYS A 1 132 ? 3.676 -33.919 26.385 1.00 47.35 285 CYS A C 1
ATOM 923 O O . CYS A 1 132 ? 3.349 -33.589 25.245 1.00 39.41 285 CYS A O 1
ATOM 926 N N . GLY A 1 133 ? 3.680 -35.182 26.801 1.00 35.94 286 GLY A N 1
ATOM 927 C CA . GLY A 1 133 ? 3.256 -36.269 25.939 1.00 36.05 286 GLY A CA 1
ATOM 928 C C . GLY A 1 133 ? 1.763 -36.239 25.677 1.00 41.64 286 GLY A C 1
ATOM 929 O O . GLY A 1 133 ? 1.297 -36.698 24.634 1.00 38.91 286 GLY A O 1
ATOM 930 N N . LEU A 1 134 ? 1.010 -35.693 26.628 1.00 42.44 287 LEU A N 1
ATOM 931 C CA . LEU A 1 134 ? -0.439 -35.589 26.499 1.00 39.34 287 LEU A CA 1
ATOM 932 C C . LEU A 1 134 ? -0.828 -34.575 25.430 1.00 41.04 287 LEU A C 1
ATOM 933 O O . LEU A 1 134 ? -1.709 -34.833 24.610 1.00 44.83 287 LEU A O 1
ATOM 938 N N . PHE A 1 135 ? -0.171 -33.420 25.447 1.00 42.10 288 PHE A N 1
ATOM 939 C CA . PHE A 1 135 ? -0.451 -32.375 24.470 1.00 37.76 288 PHE A CA 1
ATOM 940 C C . PHE A 1 135 ? 0.003 -32.793 23.076 1.00 43.57 288 PHE A C 1
ATOM 941 O O . PHE A 1 135 ? -0.584 -32.381 22.079 1.00 43.23 288 PHE A O 1
ATOM 949 N N . CYS A 1 136 ? 1.049 -33.612 23.011 1.00 42.78 289 CYS A N 1
ATOM 950 C CA . CYS A 1 136 ? 1.498 -34.166 21.740 1.00 39.88 289 CYS A CA 1
ATOM 951 C C . CYS A 1 136 ? 0.404 -35.033 21.129 1.00 37.91 289 CYS A C 1
ATOM 952 O O . CYS A 1 136 ? 0.041 -34.865 19.967 1.00 36.44 289 CYS A O 1
ATOM 955 N N . TYR A 1 137 ? -0.122 -35.952 21.933 1.00 39.90 290 TYR A N 1
ATOM 956 C CA . TYR A 1 137 ? -1.184 -36.853 21.501 1.00 44.32 290 TYR A CA 1
ATOM 957 C C . TYR A 1 137 ? -2.442 -36.100 21.078 1.00 44.33 290 TYR A C 1
ATOM 958 O O . TYR A 1 137 ? -3.097 -36.466 20.103 1.00 44.19 290 TYR A O 1
ATOM 967 N N . HIS A 1 138 ? -2.771 -35.044 21.814 1.00 43.60 291 HIS A N 1
ATOM 968 C CA . HIS A 1 138 ? -3.994 -34.289 21.567 1.00 42.20 291 HIS A CA 1
ATOM 969 C C . HIS A 1 138 ? -3.884 -33.390 20.337 1.00 42.25 291 HIS A C 1
ATOM 970 O O . HIS A 1 138 ? -4.815 -33.309 19.536 1.00 42.64 291 HIS A O 1
ATOM 977 N N . THR A 1 139 ? -2.747 -32.716 20.191 1.00 42.26 292 THR A N 1
ATOM 978 C CA . THR A 1 139 ? -2.560 -31.762 19.102 1.00 43.34 292 THR A CA 1
ATOM 979 C C . THR A 1 139 ? -2.389 -32.440 17.745 1.00 45.65 292 THR A C 1
ATOM 980 O O . THR A 1 139 ? -2.735 -31.863 16.715 1.00 52.57 292 THR A O 1
ATOM 984 N N . ILE A 1 140 ? -1.850 -33.656 17.742 1.00 40.98 293 ILE A N 1
ATOM 985 C CA . ILE A 1 140 ? -1.739 -34.430 16.509 1.00 43.02 293 ILE A CA 1
ATOM 986 C C . ILE A 1 140 ? -3.135 -34.709 15.962 1.00 47.19 293 ILE A C 1
ATOM 987 O O . ILE A 1 140 ? -3.364 -34.674 14.752 1.00 46.23 293 ILE A O 1
ATOM 992 N N . GLN A 1 141 ? -4.073 -34.963 16.868 1.00 47.37 294 GLN A N 1
ATOM 993 C CA . GLN A 1 141 ? -5.465 -35.150 16.485 1.00 45.94 294 GLN A CA 1
ATOM 994 C C . GLN A 1 141 ? -6.061 -33.836 15.987 1.00 52.58 294 GLN A C 1
ATOM 995 O O . GLN A 1 141 ? -6.853 -33.827 15.048 1.00 55.09 294 GLN A O 1
ATOM 1001 N N . LEU A 1 142 ? -5.669 -32.727 16.606 1.00 45.81 295 LEU A N 1
ATOM 1002 C CA . LEU A 1 142 ? -6.104 -31.412 16.142 1.00 50.62 295 LEU A CA 1
ATOM 1003 C C . LEU A 1 142 ? -5.623 -31.132 14.717 1.00 52.92 295 LEU A C 1
ATOM 1004 O O . LEU A 1 142 ? -6.409 -30.725 13.862 1.00 54.41 295 LEU A O 1
ATOM 1009 N N . LEU A 1 143 ? -4.333 -31.360 14.473 1.00 50.58 296 LEU A N 1
ATOM 1010 C CA . LEU A 1 143 ? -3.713 -31.072 13.182 1.00 54.28 296 LEU A CA 1
ATOM 1011 C C . LEU A 1 143 ? -4.290 -31.957 12.078 1.00 56.30 296 LEU A C 1
ATOM 1012 O O . LEU A 1 143 ? -4.277 -31.587 10.903 1.00 60.04 296 LEU A O 1
ATOM 1017 N N . SER A 1 144 ? -4.800 -33.126 12.455 1.00 53.23 297 SER A N 1
ATOM 1018 C CA . SER A 1 144 ? -5.409 -34.031 11.493 1.00 55.53 297 SER A CA 1
ATOM 1019 C C . SER A 1 144 ? -6.869 -33.665 11.228 1.00 59.97 297 SER A C 1
ATOM 1020 O O . SER A 1 144 ? -7.449 -34.081 10.221 1.00 65.08 297 SER A O 1
ATOM 1023 N N . ASN A 1 145 ? -7.478 -32.935 12.153 1.00 58.67 298 ASN A N 1
ATOM 1024 C CA . ASN A 1 145 ? -8.811 -32.426 11.943 1.00 64.09 298 ASN A CA 1
ATOM 1025 C C . ASN A 1 145 ? -8.762 -31.011 11.346 1.00 62.27 298 ASN A C 1
ATOM 1026 O O . ASN A 1 145 ? -9.801 -30.463 10.956 1.00 69.56 298 ASN A O 1
ATOM 1031 N N . ALA A 1 146 ? -7.556 -30.441 11.321 1.00 64.77 299 ALA A N 1
ATOM 1032 C CA . ALA A 1 146 ? -7.392 -29.089 10.817 1.00 61.71 299 ALA A CA 1
ATOM 1033 C C . ALA A 1 146 ? -7.182 -29.056 9.297 1.00 65.65 299 ALA A C 1
ATOM 1034 O O . ALA A 1 146 ? -7.546 -28.092 8.629 1.00 68.30 299 ALA A O 1
ATOM 1036 N N . GLY A 1 147 ? -6.543 -30.090 8.771 1.00 65.68 300 GLY A N 1
ATOM 1037 C CA . GLY A 1 147 ? -6.315 -30.228 7.347 1.00 70.31 300 GLY A CA 1
ATOM 1038 C C . GLY A 1 147 ? -5.408 -29.170 6.742 1.00 73.20 300 GLY A C 1
ATOM 1039 O O . GLY A 1 147 ? -4.192 -29.180 6.949 1.00 73.54 300 GLY A O 1
ATOM 1040 N N . GLN A 1 148 ? -6.009 -28.235 6.014 1.00 71.42 301 GLN A N 1
ATOM 1041 C CA . GLN A 1 148 ? -5.254 -27.232 5.277 1.00 70.41 301 GLN A CA 1
ATOM 1042 C C . GLN A 1 148 ? -5.036 -25.961 6.090 1.00 69.37 301 GLN A C 1
ATOM 1043 O O . GLN A 1 148 ? -4.335 -25.051 5.649 1.00 68.90 301 GLN A O 1
ATOM 1049 N N . ASN A 1 149 ? -5.638 -25.903 7.275 1.00 68.75 302 ASN A N 1
ATOM 1050 C CA . ASN A 1 149 ? -5.455 -24.763 8.165 1.00 68.14 302 ASN A CA 1
ATOM 1051 C C . ASN A 1 149 ? -3.998 -24.613 8.585 1.00 60.94 302 ASN A C 1
ATOM 1052 O O . ASN A 1 149 ? -3.276 -25.603 8.708 1.00 57.99 302 ASN A O 1
ATOM 1057 N N . ASP A 1 150 ? -3.570 -23.372 8.794 1.00 59.49 303 ASP A N 1
ATOM 1058 C CA . ASP A 1 150 ? -2.203 -23.097 9.218 1.00 57.54 303 ASP A CA 1
ATOM 1059 C C . ASP A 1 150 ? -1.943 -23.724 10.583 1.00 56.45 303 ASP A C 1
ATOM 1060 O O . ASP A 1 150 ? -2.588 -23.365 11.568 1.00 53.18 303 ASP A O 1
ATOM 1065 N N . PRO A 1 151 ? -0.996 -24.673 10.641 1.00 56.28 304 PRO A N 1
ATOM 1066 C CA . PRO A 1 151 ? -0.708 -25.419 11.870 1.00 54.69 304 PRO A CA 1
ATOM 1067 C C . PRO A 1 151 ? -0.127 -24.536 12.972 1.00 50.03 304 PRO A C 1
ATOM 1068 O O . PRO A 1 151 ? -0.292 -24.841 14.153 1.00 47.28 304 PRO A O 1
ATOM 1072 N N . ALA A 1 152 ? 0.538 -23.454 12.582 1.00 50.66 305 ALA A N 1
ATOM 1073 C CA . ALA A 1 152 ? 1.144 -22.538 13.542 1.00 48.06 305 ALA A CA 1
ATOM 1074 C C . ALA A 1 152 ? 0.084 -21.771 14.321 1.00 49.78 305 ALA A C 1
ATOM 1075 O O . ALA A 1 152 ? 0.308 -21.373 15.463 1.00 52.55 305 ALA A O 1
ATOM 1077 N N . THR A 1 153 ? -1.071 -21.566 13.697 1.00 51.75 306 THR A N 1
ATOM 1078 C CA . THR A 1 153 ? -2.175 -20.870 14.346 1.00 51.28 306 THR A CA 1
ATOM 1079 C C . THR A 1 153 ? -3.153 -21.863 14.965 1.00 54.16 306 THR A C 1
ATOM 1080 O O . THR A 1 153 ? -3.982 -21.496 15.797 1.00 55.75 306 THR A O 1
ATOM 1084 N N . THR A 1 154 ? -3.050 -23.121 14.551 1.00 51.57 307 THR A N 1
ATOM 1085 C CA . THR A 1 154 ? -3.855 -24.184 15.136 1.00 46.90 307 THR A CA 1
ATOM 1086 C C . THR A 1 154 ? -3.386 -24.472 16.557 1.00 45.41 307 THR A C 1
ATOM 1087 O O . THR A 1 154 ? -4.188 -24.539 17.489 1.00 47.04 307 THR A O 1
ATOM 1091 N N . LEU A 1 155 ? -2.075 -24.630 16.713 1.00 48.15 308 LEU A N 1
ATOM 1092 C CA . LEU A 1 155 ? -1.483 -24.949 18.006 1.00 46.05 308 LEU A CA 1
ATOM 1093 C C . LEU A 1 155 ? -1.453 -23.739 18.934 1.00 48.92 308 LEU A C 1
ATOM 1094 O O . LEU A 1 155 ? -1.643 -23.870 20.144 1.00 43.42 308 LEU A O 1
ATOM 1099 N N . ARG A 1 156 ? -1.209 -22.564 18.361 1.00 48.93 309 ARG A N 1
ATOM 1100 C CA . ARG A 1 156 ? -1.109 -21.335 19.140 1.00 47.07 309 ARG A CA 1
ATOM 1101 C C . ARG A 1 156 ? -2.428 -21.001 19.826 1.00 47.85 309 ARG A C 1
ATOM 1102 O O . ARG A 1 156 ? -2.461 -20.743 21.029 1.00 51.29 309 ARG A O 1
ATOM 1104 N N . GLU A 1 157 ? -3.512 -21.013 19.059 1.00 48.35 310 GLU A N 1
ATOM 1105 C CA . GLU A 1 157 ? -4.827 -20.687 19.598 1.00 51.85 310 GLU A CA 1
ATOM 1106 C C . GLU A 1 157 ? -5.337 -21.779 20.533 1.00 51.44 310 GLU A C 1
ATOM 1107 O O . GLU A 1 157 ? -6.144 -21.512 21.423 1.00 54.01 310 GLU A O 1
ATOM 1113 N N . PHE A 1 158 ? -4.866 -23.006 20.330 1.00 43.39 311 PHE A N 1
ATOM 1114 C CA . PHE A 1 158 ? -5.213 -24.103 21.226 1.00 48.83 311 PHE A CA 1
ATOM 1115 C C . PHE A 1 158 ? -4.593 -23.894 22.603 1.00 45.21 311 PHE A C 1
ATOM 1116 O O . PHE A 1 158 ? -5.257 -24.060 23.626 1.00 45.92 311 PHE A O 1
ATOM 1124 N N . ALA A 1 159 ? -3.314 -23.533 22.616 1.00 40.62 312 ALA A N 1
ATOM 1125 C CA . ALA A 1 159 ? -2.585 -23.328 23.861 1.00 47.45 312 ALA A CA 1
ATOM 1126 C C . ALA A 1 159 ? -3.116 -22.114 24.617 1.00 48.70 312 ALA A C 1
ATOM 1127 O O . ALA A 1 159 ? -3.209 -22.132 25.845 1.00 53.90 312 ALA A O 1
ATOM 1129 N N . GLU A 1 160 ? -3.460 -21.063 23.879 1.00 48.66 313 GLU A N 1
ATOM 1130 C CA . GLU A 1 160 ? -4.036 -19.865 24.478 1.00 48.69 313 GLU A CA 1
ATOM 1131 C C . GLU A 1 160 ? -5.388 -20.175 25.109 1.00 52.28 313 GLU A C 1
ATOM 1132 O O . GLU A 1 160 ? -5.656 -19.785 26.246 1.00 57.74 313 GLU A O 1
ATOM 1138 N N . ASN A 1 161 ? -6.234 -20.882 24.366 1.00 47.00 314 ASN A N 1
ATOM 1139 C CA . ASN A 1 161 ? -7.548 -21.279 24.862 1.00 54.26 314 ASN A CA 1
ATOM 1140 C C . ASN A 1 161 ? -7.455 -22.233 26.047 1.00 51.93 314 ASN A C 1
ATOM 1141 O O . ASN A 1 161 ? -8.331 -22.246 26.912 1.00 55.39 314 ASN A O 1
ATOM 1146 N N . PHE A 1 162 ? -6.393 -23.032 26.080 1.00 49.43 315 PHE A N 1
ATOM 1147 C CA . PHE A 1 162 ? -6.202 -23.995 27.158 1.00 49.92 315 PHE A CA 1
ATOM 1148 C C . PHE A 1 162 ? -5.895 -23.287 28.474 1.00 45.28 315 PHE A C 1
ATOM 1149 O O . PHE A 1 162 ? -6.284 -23.753 29.544 1.00 46.59 315 PHE A O 1
ATOM 1157 N N . LEU A 1 163 ? -5.198 -22.159 28.387 1.00 49.31 316 LEU A N 1
ATOM 1158 C CA . LEU A 1 163 ? -4.837 -21.389 29.572 1.00 52.87 316 LEU A CA 1
ATOM 1159 C C . LEU A 1 163 ? -6.045 -20.679 30.174 1.00 54.99 316 LEU A C 1
ATOM 1160 O O . LEU A 1 163 ? -6.041 -20.321 31.352 1.00 57.90 316 LEU A O 1
ATOM 1165 N N . THR A 1 164 ? -7.078 -20.478 29.361 1.00 57.51 317 THR A N 1
ATOM 1166 C CA . THR A 1 164 ? -8.283 -19.790 29.810 1.00 54.65 317 THR A CA 1
ATOM 1167 C C . THR A 1 164 ? -9.182 -20.709 30.632 1.00 53.31 317 THR A C 1
ATOM 1168 O O . THR A 1 164 ? -10.104 -20.250 31.306 1.00 53.53 317 THR A O 1
ATOM 1172 N N . LEU A 1 165 ? -8.909 -22.008 30.571 1.00 55.82 318 LEU A N 1
ATOM 1173 C CA . LEU A 1 165 ? -9.693 -22.990 31.310 1.00 51.54 318 LEU A CA 1
ATOM 1174 C C . LEU A 1 165 ? -9.389 -22.925 32.803 1.00 51.86 318 LEU A C 1
ATOM 1175 O O . LEU A 1 165 ? -8.306 -22.503 33.207 1.00 54.79 318 LEU A O 1
ATOM 1180 N N . SER A 1 166 ? -10.352 -23.343 33.618 1.00 53.80 319 SER A N 1
ATOM 1181 C CA . SER A 1 166 ? -10.157 -23.388 35.061 1.00 56.00 319 SER A CA 1
ATOM 1182 C C . SER A 1 166 ? -9.328 -24.609 35.440 1.00 55.85 319 SER A C 1
ATOM 1183 O O . SER A 1 166 ? -9.146 -25.517 34.628 1.00 56.05 319 SER A O 1
ATOM 1186 N N . VAL A 1 167 ? -8.828 -24.620 36.672 1.00 52.57 320 VAL A N 1
ATOM 1187 C CA . VAL A 1 167 ? -8.014 -25.724 37.174 1.00 50.18 320 VAL A CA 1
ATOM 1188 C C . VAL A 1 167 ? -8.753 -27.055 37.066 1.00 53.29 320 VAL A C 1
ATOM 1189 O O . VAL A 1 167 ? -8.179 -28.065 36.656 1.00 50.90 320 VAL A O 1
ATOM 1193 N N . GLU A 1 168 ? -10.034 -27.041 37.424 1.00 53.92 321 GLU A N 1
ATOM 1194 C CA . GLU A 1 168 ? -10.865 -28.239 37.368 1.00 50.22 321 GLU A CA 1
ATOM 1195 C C . GLU A 1 168 ? -10.997 -28.767 35.942 1.00 55.16 321 GLU A C 1
ATOM 1196 O O . GLU A 1 168 ? -11.048 -29.977 35.723 1.00 55.48 321 GLU A O 1
ATOM 1202 N N . GLU A 1 169 ? -11.050 -27.856 34.975 1.00 54.23 322 GLU A N 1
ATOM 1203 C CA . GLU A 1 169 ? -11.159 -28.241 33.573 1.00 51.77 322 GLU A CA 1
ATOM 1204 C C . GLU A 1 169 ? -9.824 -28.740 33.032 1.00 47.41 322 GLU A C 1
ATOM 1205 O O . GLU A 1 169 ? -9.777 -29.690 32.251 1.00 45.62 322 GLU A O 1
ATOM 1211 N N . GLN A 1 170 ? -8.740 -28.092 33.450 1.00 49.62 323 GLN A N 1
ATOM 1212 C CA . GLN A 1 170 ? -7.402 -28.482 33.020 1.00 44.11 323 GLN A CA 1
ATOM 1213 C C . GLN A 1 170 ? -7.022 -29.846 33.586 1.00 42.92 323 GLN A C 1
ATOM 1214 O O . GLN A 1 170 ? -6.437 -30.675 32.890 1.00 45.04 323 GLN A O 1
ATOM 1220 N N . ALA A 1 171 ? -7.359 -30.071 34.852 1.00 44.24 324 ALA A N 1
ATOM 1221 C CA . ALA A 1 171 ? -7.080 -31.345 35.504 1.00 44.09 324 ALA A CA 1
ATOM 1222 C C . ALA A 1 171 ? -7.952 -32.454 34.923 1.00 44.32 324 ALA A C 1
ATOM 1223 O O . ALA A 1 171 ? -7.553 -33.618 34.895 1.00 43.87 324 ALA A O 1
ATOM 1225 N N . LEU A 1 172 ? -9.144 -32.085 34.465 1.00 43.52 325 LEU A N 1
ATOM 1226 C CA . LEU A 1 172 ? -10.045 -33.037 33.826 1.00 40.28 325 LEU A CA 1
ATOM 1227 C C . LEU A 1 172 ? -9.451 -33.521 32.510 1.00 47.81 325 LEU A C 1
ATOM 1228 O O . LEU A 1 172 ? -9.506 -34.709 32.191 1.00 49.17 325 LEU A O 1
ATOM 1233 N N . PHE A 1 173 ? -8.884 -32.588 31.751 1.00 43.42 326 PHE A N 1
ATOM 1234 C CA . PHE A 1 173 ? -8.190 -32.911 30.510 1.00 46.00 326 PHE A CA 1
ATOM 1235 C C . PHE A 1 173 ? -7.028 -33.862 30.773 1.00 42.02 326 PHE A C 1
ATOM 1236 O O . PHE A 1 173 ? -6.716 -34.721 29.950 1.00 44.90 326 PHE A O 1
ATOM 1244 N N . ASN A 1 174 ? -6.397 -33.700 31.930 1.00 47.60 327 ASN A N 1
ATOM 1245 C CA . ASN A 1 174 ? -5.245 -34.508 32.306 1.00 45.23 327 ASN A CA 1
ATOM 1246 C C . ASN A 1 174 ? -5.586 -35.983 32.500 1.00 43.13 327 ASN A C 1
ATOM 1247 O O . ASN A 1 174 ? -4.847 -36.860 32.056 1.00 49.12 327 ASN A O 1
ATOM 1252 N N . THR A 1 175 ? -6.708 -36.252 33.162 1.00 41.71 328 THR A N 1
ATOM 1253 C CA . THR A 1 175 ? -7.086 -37.622 33.496 1.00 42.51 328 THR A CA 1
ATOM 1254 C C . THR A 1 175 ? -7.807 -38.329 32.349 1.00 47.14 328 THR A C 1
ATOM 1255 O O . THR A 1 175 ? -7.665 -39.539 32.173 1.00 46.80 328 THR A O 1
ATOM 1259 N N . GLN A 1 176 ? -8.581 -37.575 31.574 1.00 48.37 329 GLN A N 1
ATOM 1260 C CA . GLN A 1 176 ? -9.293 -38.143 30.432 1.00 47.92 329 GLN A CA 1
ATOM 1261 C C . GLN A 1 176 ? -8.324 -38.570 29.336 1.00 46.97 329 GLN A C 1
ATOM 1262 O O . GLN A 1 176 ? -8.427 -39.672 28.797 1.00 52.06 329 GLN A O 1
ATOM 1268 N N . THR A 1 177 ? -7.385 -37.686 29.011 1.00 44.03 330 THR A N 1
ATOM 1269 C CA . THR A 1 177 ? -6.406 -37.948 27.962 1.00 47.82 330 THR A CA 1
ATOM 1270 C C . THR A 1 177 ? -5.518 -39.138 28.313 1.00 50.02 330 THR A C 1
ATOM 1271 O O . THR A 1 177 ? -5.219 -39.975 27.460 1.00 50.21 330 THR A O 1
ATOM 1275 N N . ARG A 1 178 ? -5.105 -39.210 29.574 1.00 45.22 331 ARG A N 1
ATOM 1276 C CA . ARG A 1 178 ? -4.250 -40.295 30.040 1.00 46.29 331 ARG A CA 1
ATOM 1277 C C . ARG A 1 178 ? -4.962 -41.642 29.989 1.00 44.46 331 ARG A C 1
ATOM 1278 O O . ARG A 1 178 ? -4.335 -42.673 29.754 1.00 47.08 331 ARG A O 1
ATOM 1286 N N . ARG A 1 179 ? -6.273 -41.630 30.203 1.00 48.49 332 ARG A N 1
ATOM 1287 C CA . ARG A 1 179 ? -7.057 -42.860 30.188 1.00 51.80 332 ARG A CA 1
ATOM 1288 C C . ARG A 1 179 ? -7.190 -43.428 28.779 1.00 50.45 332 ARG A C 1
ATOM 1289 O O . ARG A 1 179 ? -7.374 -44.632 28.601 1.00 50.79 332 ARG A O 1
ATOM 1297 N N . GLN A 1 180 ? -7.100 -42.558 27.779 1.00 52.07 333 GLN A N 1
ATOM 1298 C CA . GLN A 1 180 ? -7.144 -43.000 26.392 1.00 52.46 333 GLN A CA 1
ATOM 1299 C C . GLN A 1 180 ? -5.761 -43.456 25.942 1.00 50.31 333 GLN A C 1
ATOM 1300 O O . GLN A 1 180 ? -5.624 -44.471 25.262 1.00 52.59 333 GLN A O 1
ATOM 1306 N N . ILE A 1 181 ? -4.740 -42.701 26.337 1.00 49.19 334 ILE A N 1
ATOM 1307 C CA . ILE A 1 181 ? -3.359 -43.015 25.988 1.00 44.94 334 ILE A CA 1
ATOM 1308 C C . ILE A 1 181 ? -2.916 -44.346 26.592 1.00 44.22 334 ILE A C 1
ATOM 1309 O O . ILE A 1 181 ? -2.281 -45.161 25.920 1.00 47.22 334 ILE A O 1
ATOM 1314 N N . TYR A 1 182 ? -3.265 -44.566 27.856 1.00 41.40 335 TYR A N 1
ATOM 1315 C CA . TYR A 1 182 ? -2.875 -45.785 28.559 1.00 46.42 335 TYR A CA 1
ATOM 1316 C C . TYR A 1 182 ? -3.487 -47.033 27.927 1.00 45.25 335 TYR A C 1
ATOM 1317 O O . TYR A 1 182 ? -2.948 -48.131 28.065 1.00 44.14 335 TYR A O 1
ATOM 1326 N N . GLU A 1 183 ? -4.608 -46.859 27.234 1.00 48.66 336 GLU A N 1
ATOM 1327 C CA . GLU A 1 183 ? -5.299 -47.979 26.602 1.00 50.08 336 GLU A CA 1
ATOM 1328 C C . GLU A 1 183 ? -4.486 -48.599 25.471 1.00 49.63 336 GLU A C 1
ATOM 1329 O O . GLU A 1 183 ? -4.513 -49.815 25.273 1.00 50.80 336 GLU A O 1
ATOM 1335 N N . TYR A 1 184 ? -3.762 -47.763 24.735 1.00 47.26 337 TYR A N 1
ATOM 1336 C CA . TYR A 1 184 ? -2.930 -48.240 23.636 1.00 48.11 337 TYR A CA 1
ATOM 1337 C C . TYR A 1 184 ? -1.794 -49.119 24.150 1.00 49.21 337 TYR A C 1
ATOM 1338 O O . TYR A 1 184 ? -1.315 -50.006 23.444 1.00 50.66 337 TYR A O 1
ATOM 1347 N N . SER A 1 185 ? -1.370 -48.868 25.384 1.00 44.69 338 SER A N 1
ATOM 1348 C CA . SER A 1 185 ? -0.267 -49.610 25.984 1.00 53.00 338 SER A CA 1
ATOM 1349 C C . SER A 1 185 ? -0.760 -50.820 26.774 1.00 53.61 338 SER A C 1
ATOM 1350 O O . SER A 1 185 ? 0.017 -51.478 27.465 1.00 54.66 338 SER A O 1
ATOM 1353 N N . LEU A 1 186 ? -2.053 -51.107 26.669 1.00 52.20 339 LEU A N 1
ATOM 1354 C CA . LEU A 1 186 ? -2.642 -52.243 27.370 1.00 55.51 339 LEU A CA 1
ATOM 1355 C C . LEU A 1 186 ? -3.414 -53.144 26.413 1.00 52.53 339 LEU A C 1
ATOM 1356 O O . LEU A 1 186 ? -4.551 -53.527 2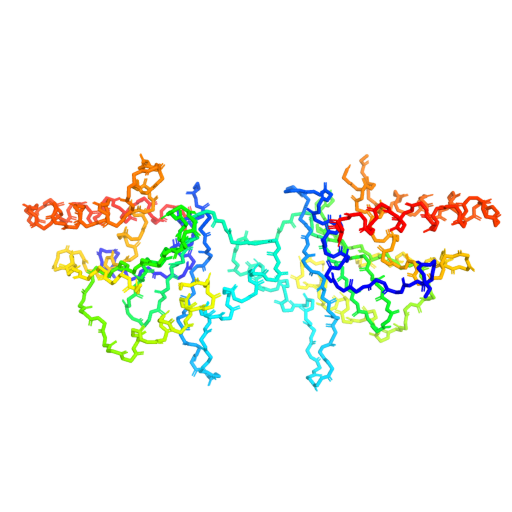6.687 1.00 56.66 339 LEU A O 1
ATOM 1361 N N . PRO B 1 1 ? 29.080 -49.605 -19.358 1.00 45.81 -3 PRO B N 1
ATOM 1362 C CA . PRO B 1 1 ? 28.149 -50.378 -20.188 1.00 46.56 -3 PRO B CA 1
ATOM 1363 C C . PRO B 1 1 ? 26.820 -50.604 -19.481 1.00 51.09 -3 PRO B C 1
ATOM 1364 O O . PRO B 1 1 ? 26.794 -51.136 -18.372 1.00 51.75 -3 PRO B O 1
ATOM 1368 N N . LEU B 1 2 ? 25.730 -50.205 -20.126 1.00 45.77 -2 LEU B N 1
ATOM 1369 C CA . LEU B 1 2 ? 24.408 -50.288 -19.521 1.00 47.66 -2 LEU B CA 1
ATOM 1370 C C . LEU B 1 2 ? 23.921 -51.726 -19.379 1.00 48.08 -2 LEU B C 1
ATOM 1371 O O . LEU B 1 2 ? 23.112 -52.027 -18.506 1.00 46.59 -2 LEU B O 1
ATOM 1376 N N . GLY B 1 3 ? 24.422 -52.611 -20.236 1.00 49.37 -1 GLY B N 1
ATOM 1377 C CA . GLY B 1 3 ? 23.964 -53.989 -20.268 1.00 47.96 -1 GLY B CA 1
ATOM 1378 C C . GLY B 1 3 ? 24.542 -54.882 -19.185 1.00 45.26 -1 GLY B C 1
ATOM 1379 O O . GLY B 1 3 ? 23.982 -55.934 -18.879 1.00 43.71 -1 GLY B O 1
ATOM 1380 N N . SER B 1 4 ? 25.663 -54.467 -18.605 1.00 46.28 0 SER B N 1
ATOM 1381 C CA . SER B 1 4 ? 26.323 -55.255 -17.569 1.00 48.76 0 SER B CA 1
ATOM 1382 C C . SER B 1 4 ? 26.599 -54.415 -16.328 1.00 49.12 0 SER B C 1
ATOM 1383 O O . SER B 1 4 ? 27.470 -54.743 -15.523 1.00 53.05 0 SER B O 1
ATOM 1386 N N . ARG B 1 5 ? 25.844 -53.333 -16.180 1.00 49.37 158 ARG B N 1
ATOM 1387 C CA . ARG B 1 5 ? 26.051 -52.384 -15.094 1.00 47.56 158 ARG B CA 1
ATOM 1388 C C . ARG B 1 5 ? 25.539 -52.915 -13.757 1.00 49.75 158 ARG B C 1
ATOM 1389 O O . ARG B 1 5 ? 24.386 -53.333 -13.645 1.00 51.84 158 ARG B O 1
ATOM 1397 N N . MET B 1 6 ? 26.404 -52.899 -12.748 1.00 50.83 159 MET B N 1
ATOM 1398 C CA . MET B 1 6 ? 26.009 -53.274 -11.396 1.00 44.06 159 MET B CA 1
ATOM 1399 C C . MET B 1 6 ? 25.147 -52.179 -10.778 1.00 51.37 159 MET B C 1
ATOM 1400 O O . MET B 1 6 ? 25.564 -51.024 -10.692 1.00 51.66 159 MET B O 1
ATOM 1405 N N . LEU B 1 7 ? 23.942 -52.547 -10.355 1.00 41.24 160 LEU B N 1
ATOM 1406 C CA . LEU B 1 7 ? 23.013 -51.589 -9.767 1.00 44.97 160 LEU B CA 1
ATOM 1407 C C . LEU B 1 7 ? 23.510 -51.078 -8.421 1.00 46.17 160 LEU B C 1
ATOM 1408 O O . LEU B 1 7 ? 23.978 -51.853 -7.587 1.00 49.18 160 LEU B O 1
ATOM 1413 N N . SER B 1 8 ? 23.408 -49.769 -8.217 1.00 38.90 161 SER B N 1
ATOM 1414 C CA . SER B 1 8 ? 23.741 -49.176 -6.930 1.00 45.79 161 SER B CA 1
ATOM 1415 C C . SER B 1 8 ? 22.545 -49.292 -5.994 1.00 45.18 161 SER B C 1
ATOM 1416 O O . SER B 1 8 ? 21.484 -49.773 -6.392 1.00 41.15 161 SER B O 1
ATOM 1419 N N . SER B 1 9 ? 22.718 -48.851 -4.754 1.00 46.71 162 SER B N 1
ATOM 1420 C CA . SER B 1 9 ? 21.657 -48.941 -3.759 1.00 41.19 162 SER B CA 1
ATOM 1421 C C . SER B 1 9 ? 20.445 -48.100 -4.143 1.00 45.02 162 SER B C 1
ATOM 1422 O O . SER B 1 9 ? 19.308 -48.559 -4.050 1.00 47.01 162 SER B O 1
ATOM 1425 N N . ASP B 1 10 ? 20.698 -46.872 -4.586 1.00 48.18 163 ASP B N 1
ATOM 1426 C CA . ASP B 1 10 ? 19.631 -45.912 -4.854 1.00 51.81 163 ASP B CA 1
ATOM 1427 C C . ASP B 1 10 ? 18.761 -46.288 -6.053 1.00 45.79 163 ASP B C 1
ATOM 1428 O O . ASP B 1 10 ? 17.536 -46.179 -5.988 1.00 45.93 163 ASP B O 1
ATOM 1433 N N . GLU B 1 11 ? 19.384 -46.723 -7.144 1.00 44.14 164 GLU B N 1
ATOM 1434 C CA . GLU B 1 11 ? 18.626 -47.093 -8.335 1.00 43.24 164 GLU B CA 1
ATOM 1435 C C . GLU B 1 11 ? 17.909 -48.422 -8.128 1.00 43.00 164 GLU B C 1
ATOM 1436 O O . GLU B 1 11 ? 16.886 -48.689 -8.760 1.00 43.49 164 GLU B O 1
ATOM 1442 N N . LEU B 1 12 ? 18.444 -49.253 -7.239 1.00 40.60 165 LEU B N 1
ATOM 1443 C CA . LEU B 1 12 ? 17.747 -50.465 -6.832 1.00 41.31 165 LEU B CA 1
ATOM 1444 C C . LEU B 1 12 ? 16.604 -50.093 -5.896 1.00 43.91 165 LEU B C 1
ATOM 1445 O O . LEU B 1 12 ? 15.537 -50.702 -5.927 1.00 45.47 165 LEU B O 1
ATOM 1450 N N . ALA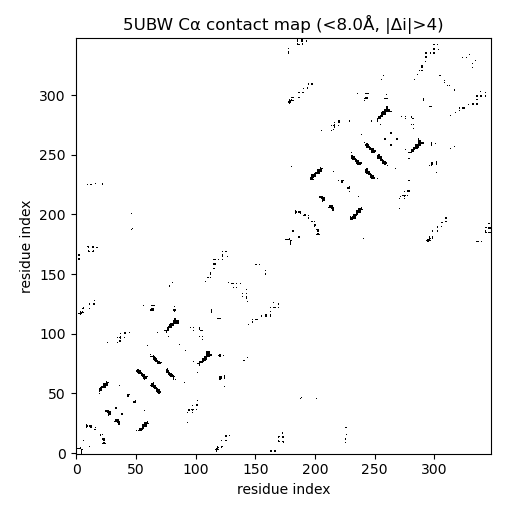 B 1 13 ? 16.835 -49.079 -5.068 1.00 40.20 166 ALA B N 1
ATOM 1451 C CA . ALA B 1 13 ? 15.813 -48.589 -4.150 1.00 47.46 166 ALA B CA 1
ATOM 1452 C C . ALA B 1 13 ? 14.668 -47.930 -4.907 1.00 46.99 166 ALA B C 1
ATOM 1453 O O . ALA B 1 13 ? 13.498 -48.181 -4.623 1.00 47.31 166 ALA B O 1
ATOM 1455 N N . ALA B 1 14 ? 15.017 -47.086 -5.874 1.00 46.30 167 ALA B N 1
ATOM 1456 C CA . ALA B 1 14 ? 14.029 -46.337 -6.643 1.00 40.59 167 ALA B CA 1
ATOM 1457 C C . ALA B 1 14 ? 13.120 -47.258 -7.448 1.00 44.03 167 ALA B C 1
ATOM 1458 O O . ALA B 1 14 ? 11.974 -46.915 -7.738 1.00 50.32 167 ALA B O 1
ATOM 1460 N N . ALA B 1 15 ? 13.632 -48.432 -7.801 1.00 48.88 168 ALA B N 1
ATOM 1461 C CA . ALA B 1 15 ? 12.881 -49.372 -8.626 1.00 47.32 168 ALA B CA 1
ATOM 1462 C C . ALA B 1 15 ? 12.007 -50.319 -7.800 1.00 53.55 168 ALA B C 1
ATOM 1463 O O . ALA B 1 15 ? 10.871 -50.608 -8.176 1.00 56.12 168 ALA B O 1
ATOM 1465 N N . THR B 1 16 ? 12.535 -50.795 -6.676 1.00 51.56 169 THR B N 1
ATOM 1466 C CA . THR B 1 16 ? 11.859 -51.825 -5.885 1.00 51.36 169 THR B CA 1
ATOM 1467 C C . THR B 1 16 ? 10.681 -51.297 -5.064 1.00 54.41 169 THR B C 1
ATOM 1468 O O . THR B 1 16 ? 9.659 -51.979 -4.927 1.00 57.98 169 THR B O 1
ATOM 1472 N N . GLN B 1 17 ? 10.820 -50.093 -4.516 1.00 51.28 170 GLN B N 1
ATOM 1473 C CA . GLN B 1 17 ? 9.743 -49.510 -3.721 1.00 58.26 170 GLN B CA 1
ATOM 1474 C C . GLN B 1 17 ? 8.810 -48.665 -4.583 1.00 64.63 170 GLN B C 1
ATOM 1475 O O . GLN B 1 17 ? 7.789 -48.161 -4.093 1.00 65.74 170 GLN B O 1
ATOM 1481 N N . GLY B 1 18 ? 9.146 -48.531 -5.865 1.00 66.12 171 GLY B N 1
ATOM 1482 C CA . GLY B 1 18 ? 8.222 -47.937 -6.814 1.00 61.88 171 GLY B CA 1
ATOM 1483 C C . GLY B 1 18 ? 7.251 -49.014 -7.249 1.00 62.75 171 GLY B C 1
ATOM 1484 O O . GLY B 1 18 ? 6.182 -48.735 -7.795 1.00 70.06 171 GLY B O 1
ATOM 1485 N N . LEU B 1 19 ? 7.640 -50.258 -6.989 1.00 67.92 172 LEU B N 1
ATOM 1486 C CA . LEU B 1 19 ? 6.820 -51.419 -7.302 1.00 61.87 172 LEU B CA 1
ATOM 1487 C C . LEU B 1 19 ? 5.654 -51.534 -6.325 1.00 66.32 172 LEU B C 1
ATOM 1488 O O . LEU B 1 19 ? 4.506 -51.723 -6.731 1.00 67.65 172 LEU B O 1
ATOM 1493 N N . VAL B 1 20 ? 5.958 -51.424 -5.036 1.00 65.57 173 VAL B N 1
ATOM 1494 C CA . VAL B 1 20 ? 4.936 -51.462 -3.997 1.00 62.62 173 VAL B CA 1
ATOM 1495 C C . VAL B 1 20 ? 4.665 -50.060 -3.462 1.00 66.39 173 VAL B C 1
ATOM 1496 O O . VAL B 1 20 ? 5.134 -49.073 -4.028 1.00 71.79 173 VAL B O 1
ATOM 1500 N N . GLN B 1 21 ? 3.906 -49.975 -2.374 1.00 67.47 174 GLN B N 1
ATOM 1501 C CA . GLN B 1 21 ? 3.603 -48.692 -1.749 1.00 67.48 174 GLN B CA 1
ATOM 1502 C C . GLN B 1 21 ? 3.177 -48.875 -0.296 1.00 61.11 174 GLN B C 1
ATOM 1503 O O . GLN B 1 21 ? 2.928 -49.994 0.152 1.00 66.76 174 GLN B O 1
ATOM 1505 N N . LEU B 1 25 ? 1.063 -55.940 5.037 1.00 69.99 178 LEU B N 1
ATOM 1506 C CA . LEU B 1 25 ? 1.268 -55.846 3.597 1.00 64.83 178 LEU B CA 1
ATOM 1507 C C . LEU B 1 25 ? 2.615 -56.440 3.202 1.00 72.11 178 LEU B C 1
ATOM 1508 O O . LEU B 1 25 ? 3.093 -57.383 3.832 1.00 70.19 178 LEU B O 1
ATOM 1510 N N . LEU B 1 26 ? 3.220 -55.887 2.155 1.00 70.19 179 LEU B N 1
ATOM 1511 C CA . LEU B 1 26 ? 4.534 -56.331 1.704 1.00 67.21 179 LEU B CA 1
ATOM 1512 C C . LEU B 1 26 ? 5.566 -55.232 1.936 1.00 67.71 179 LEU B C 1
ATOM 1513 O O . LEU B 1 26 ? 5.647 -54.273 1.164 1.00 62.51 179 LEU B O 1
ATOM 1518 N N . SER B 1 27 ? 6.350 -55.376 3.001 1.00 64.45 180 SER B N 1
ATOM 1519 C CA . SER B 1 27 ? 7.313 -54.348 3.383 1.00 61.41 180 SER B CA 1
ATOM 1520 C C . SER B 1 27 ? 8.631 -54.470 2.628 1.00 54.72 180 SER B C 1
ATOM 1521 O O . SER B 1 27 ? 9.345 -55.467 2.762 1.00 57.32 180 SER B O 1
ATOM 1524 N N . VAL B 1 28 ? 8.954 -53.439 1.852 1.00 54.79 181 VAL B N 1
ATOM 1525 C CA . VAL B 1 28 ? 10.219 -53.388 1.135 1.00 48.98 181 VAL B CA 1
ATOM 1526 C C . VAL B 1 28 ? 11.137 -52.342 1.751 1.00 48.77 181 VAL B C 1
ATOM 1527 O O . VAL B 1 28 ? 10.862 -51.143 1.687 1.00 49.44 181 VAL B O 1
ATOM 1531 N N . ASN B 1 29 ? 12.230 -52.805 2.347 1.00 44.87 182 ASN B N 1
ATOM 1532 C CA . ASN B 1 29 ? 13.174 -51.919 3.016 1.00 44.80 182 ASN B CA 1
ATOM 1533 C C . ASN B 1 29 ? 14.249 -51.381 2.079 1.00 46.03 182 ASN B C 1
ATOM 1534 O O . ASN B 1 29 ? 14.530 -51.968 1.034 1.00 44.81 182 ASN B O 1
ATOM 1539 N N . TYR B 1 30 ? 14.843 -50.257 2.467 1.00 43.75 183 TYR B N 1
ATOM 1540 C CA . TYR B 1 30 ? 15.934 -49.652 1.713 1.00 48.20 183 TYR B CA 1
ATOM 1541 C C . TYR B 1 30 ? 17.152 -50.573 1.714 1.00 44.27 183 TYR B C 1
ATOM 1542 O O . TYR B 1 30 ? 17.480 -51.167 2.741 1.00 39.64 183 TYR B O 1
ATOM 1551 N N . PRO B 1 31 ? 17.815 -50.705 0.553 1.00 42.58 184 PRO B N 1
ATOM 1552 C CA . PRO B 1 31 ? 18.993 -51.561 0.371 1.00 41.93 184 PRO B CA 1
ATOM 1553 C C . PRO B 1 31 ? 20.100 -51.297 1.389 1.00 44.31 184 PRO B C 1
ATOM 1554 O O . PRO B 1 31 ? 20.477 -50.147 1.612 1.00 40.63 184 PRO B O 1
ATOM 1558 N N . ILE B 1 32 ? 20.611 -52.363 1.997 1.00 41.83 185 ILE B N 1
ATOM 1559 C CA . ILE B 1 32 ? 21.674 -52.250 2.989 1.00 38.58 185 ILE B CA 1
ATOM 1560 C C . ILE B 1 32 ? 22.818 -53.214 2.695 1.00 41.05 185 ILE B C 1
ATOM 1561 O O . ILE B 1 32 ? 22.671 -54.148 1.908 1.00 37.96 185 ILE B O 1
ATOM 1566 N N . GLY B 1 33 ? 23.960 -52.977 3.332 1.00 43.47 186 GLY B N 1
ATOM 1567 C CA . GLY B 1 33 ? 25.059 -53.922 3.303 1.00 38.40 186 GLY B CA 1
ATOM 1568 C C . GLY B 1 33 ? 24.943 -54.832 4.509 1.00 42.11 186 GLY B C 1
ATOM 1569 O O . GLY B 1 33 ? 24.408 -54.426 5.539 1.00 48.23 186 GLY B O 1
ATOM 1570 N N . LEU B 1 34 ? 25.432 -56.061 4.389 1.00 44.32 187 LEU B N 1
ATOM 1571 C CA . LEU B 1 34 ? 25.306 -57.029 5.474 1.00 47.82 187 LEU B CA 1
ATOM 1572 C C . LEU B 1 34 ? 26.169 -56.640 6.669 1.00 50.54 187 LEU B C 1
ATOM 1573 O O . LEU B 1 34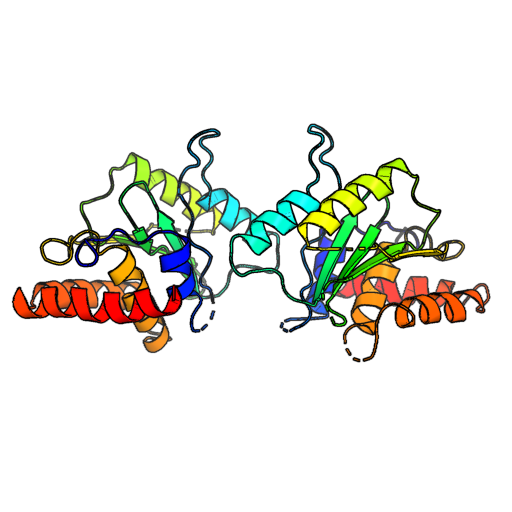 ? 25.658 -56.408 7.766 1.00 49.73 187 LEU B O 1
ATOM 1578 N N . ILE B 1 35 ? 27.477 -56.566 6.451 1.00 58.15 188 ILE B N 1
ATOM 1579 C CA . ILE B 1 35 ? 28.411 -56.216 7.514 1.00 54.87 188 ILE B CA 1
ATOM 1580 C C . ILE B 1 35 ? 29.129 -54.902 7.216 1.00 56.11 188 ILE B C 1
ATOM 1581 O O . ILE B 1 35 ? 29.649 -54.704 6.117 1.00 62.86 188 ILE B O 1
ATOM 1586 N N . HIS B 1 36 ? 29.132 -54.005 8.198 1.00 59.64 189 HIS B N 1
ATOM 1587 C CA . HIS B 1 36 ? 29.883 -52.755 8.125 1.00 65.02 189 HIS B CA 1
ATOM 1588 C C . HIS B 1 36 ? 31.353 -53.067 7.849 1.00 67.58 189 HIS B C 1
ATOM 1589 O O . HIS B 1 36 ? 31.926 -53.939 8.495 1.00 61.86 189 HIS B O 1
ATOM 1596 N N . PRO B 1 37 ? 31.956 -52.391 6.856 1.00 70.66 190 PRO B N 1
ATOM 1597 C CA . PRO B 1 37 ? 33.381 -52.580 6.551 1.00 68.79 190 PRO B CA 1
ATOM 1598 C C . PRO B 1 37 ? 34.324 -52.206 7.700 1.00 69.92 190 PRO B C 1
ATOM 1599 O O . PRO B 1 37 ? 35.073 -53.068 8.162 1.00 63.50 190 PRO B O 1
ATOM 1603 N N . THR B 1 38 ? 34.296 -50.949 8.139 1.00 73.81 191 THR B N 1
ATOM 1604 C CA . THR B 1 38 ? 35.162 -50.494 9.227 1.00 71.15 191 THR B CA 1
ATOM 1605 C C . THR B 1 38 ? 34.870 -51.265 10.509 1.00 71.00 191 THR B C 1
ATOM 1606 O O . THR B 1 38 ? 35.751 -51.923 11.067 1.00 72.55 191 THR B O 1
ATOM 1610 N N . THR B 1 39 ? 33.623 -51.189 10.961 1.00 72.33 192 THR B N 1
ATOM 1611 C CA . THR B 1 39 ? 33.152 -52.003 12.075 1.00 66.51 192 THR B CA 1
ATOM 1612 C C . THR B 1 39 ? 33.043 -53.447 11.576 1.00 65.83 192 THR B C 1
ATOM 1613 O O . THR B 1 39 ? 33.575 -53.779 10.520 1.00 63.02 192 THR B O 1
ATOM 1617 N N . LYS B 1 40 ? 32.377 -54.311 12.333 1.00 60.86 193 LYS B N 1
ATOM 1618 C CA . LYS B 1 40 ? 32.061 -55.651 11.851 1.00 59.61 193 LYS B CA 1
ATOM 1619 C C . LYS B 1 40 ? 30.665 -56.039 12.314 1.00 55.54 193 LYS B C 1
ATOM 1620 O O . LYS B 1 40 ? 30.375 -57.213 12.543 1.00 56.67 193 LYS B O 1
ATOM 1626 N N . GLU B 1 41 ? 29.802 -55.036 12.442 1.00 46.88 194 GLU B N 1
ATOM 1627 C CA . GLU B 1 41 ? 28.445 -55.251 12.924 1.00 58.84 194 GLU B CA 1
ATOM 1628 C C . GLU B 1 41 ? 27.522 -55.733 11.811 1.00 55.55 194 GLU B C 1
ATOM 1629 O O . GLU B 1 41 ? 27.708 -55.399 10.640 1.00 54.66 194 GLU B O 1
ATOM 1635 N N . ASN B 1 42 ? 26.528 -56.528 12.190 1.00 53.31 195 ASN B N 1
ATOM 1636 C CA . ASN B 1 42 ? 25.515 -56.995 11.256 1.00 46.75 195 ASN B CA 1
ATOM 1637 C C . ASN B 1 42 ? 24.422 -55.946 11.102 1.00 44.59 195 ASN B C 1
ATOM 1638 O O . ASN B 1 42 ? 23.556 -55.814 11.966 1.00 50.96 195 ASN B O 1
ATOM 1643 N N . ILE B 1 43 ? 24.467 -55.202 10.002 1.00 46.21 196 ILE B N 1
ATOM 1644 C CA . ILE B 1 43 ? 23.503 -54.135 9.758 1.00 44.19 196 ILE B CA 1
ATOM 1645 C C . ILE B 1 43 ? 22.092 -54.698 9.590 1.00 47.37 196 ILE B C 1
ATOM 1646 O O . ILE B 1 43 ? 21.110 -54.055 9.963 1.00 44.64 196 ILE B O 1
ATOM 1651 N N . LEU B 1 44 ? 21.996 -55.905 9.042 1.00 40.58 197 LEU B N 1
ATOM 1652 C CA . LEU B 1 44 ? 20.708 -56.573 8.891 1.00 43.35 197 LEU B CA 1
ATOM 1653 C C . LEU B 1 44 ? 20.107 -56.906 10.254 1.00 44.33 197 LEU B C 1
ATOM 1654 O O . LEU B 1 44 ? 18.904 -56.756 10.464 1.00 48.80 197 LEU B O 1
ATOM 1659 N N . SER B 1 45 ? 20.953 -57.350 11.178 1.00 40.63 198 SER B N 1
ATOM 1660 C CA . SER B 1 45 ? 20.513 -57.680 12.530 1.00 44.51 198 SER B CA 1
ATOM 1661 C C . SER B 1 45 ? 20.033 -56.442 13.281 1.00 45.65 198 SER B C 1
ATOM 1662 O O . SER B 1 45 ? 18.983 -56.465 13.923 1.00 39.25 198 SER B O 1
ATOM 1665 N N . THR B 1 46 ? 20.810 -55.366 13.198 1.00 43.05 199 THR B N 1
ATOM 1666 C CA . THR B 1 46 ? 20.472 -54.124 13.884 1.00 42.77 199 THR B CA 1
ATOM 1667 C C . THR B 1 46 ? 19.239 -53.469 13.271 1.00 41.82 199 THR B C 1
ATOM 1668 O O . THR B 1 46 ? 18.472 -52.802 13.966 1.00 46.66 199 THR B O 1
ATOM 1672 N N . GLN B 1 47 ? 19.056 -53.659 11.968 1.00 45.29 200 GLN B N 1
ATOM 1673 C CA . GLN B 1 47 ? 17.900 -53.109 11.271 1.00 47.86 200 GLN B CA 1
ATOM 1674 C C . GLN B 1 47 ? 16.626 -53.800 11.742 1.00 44.87 200 GLN B C 1
ATOM 1675 O O . GLN B 1 47 ? 15.590 -53.160 11.923 1.00 46.76 200 GLN B O 1
ATOM 1681 N N . LEU B 1 48 ? 16.715 -55.111 11.941 1.00 45.33 201 LEU B N 1
ATOM 1682 C CA . LEU B 1 48 ? 15.582 -55.901 12.407 1.00 43.42 201 LEU B CA 1
ATOM 1683 C C . LEU B 1 48 ? 15.221 -55.570 13.851 1.00 41.30 201 LEU B C 1
ATOM 1684 O O . LEU B 1 48 ? 14.044 -55.487 14.198 1.00 46.38 201 LEU B O 1
ATOM 1689 N N . LEU B 1 49 ? 16.237 -55.384 14.689 1.00 41.22 202 LEU B N 1
ATOM 1690 C CA . LEU B 1 49 ? 16.023 -55.086 16.102 1.00 42.73 202 LEU B CA 1
ATOM 1691 C C . LEU B 1 49 ? 15.305 -53.756 16.301 1.00 51.09 202 LEU B C 1
ATOM 1692 O O . LEU B 1 49 ? 14.369 -53.662 17.096 1.00 47.94 202 LEU B O 1
ATOM 1697 N N . GLU B 1 50 ? 15.749 -52.731 15.578 1.00 45.43 203 GLU B N 1
ATOM 1698 C CA . GLU B 1 50 ? 15.112 -51.420 15.638 1.00 47.58 203 GLU B CA 1
ATOM 1699 C C . GLU B 1 50 ? 13.660 -51.516 15.178 1.00 50.75 203 GLU B C 1
ATOM 1700 O O . GLU B 1 50 ? 12.778 -50.858 15.730 1.00 52.12 203 GLU B O 1
ATOM 1706 N N . LYS B 1 51 ? 13.424 -52.351 14.171 1.00 47.24 204 LYS B N 1
ATOM 1707 C CA . LYS B 1 51 ? 12.079 -52.599 13.665 1.00 52.45 204 LYS B CA 1
ATOM 1708 C C . LYS B 1 51 ? 11.176 -53.155 14.762 1.00 53.38 204 LYS B C 1
ATOM 1709 O O . LYS B 1 51 ? 10.099 -52.621 15.026 1.00 55.77 204 LYS B O 1
ATOM 1715 N N . ILE B 1 52 ? 11.634 -54.229 15.399 1.00 48.69 205 ILE B N 1
ATOM 1716 C CA . ILE B 1 52 ? 10.875 -54.903 16.448 1.00 50.02 205 ILE B CA 1
ATOM 1717 C C . ILE B 1 52 ? 10.651 -53.992 17.657 1.00 51.23 205 ILE B C 1
ATOM 1718 O O . ILE B 1 52 ? 9.621 -54.074 18.329 1.00 57.49 205 ILE B O 1
ATOM 1723 N N . ALA B 1 53 ? 11.611 -53.109 17.916 1.00 50.54 206 ALA B N 1
ATOM 1724 C CA . ALA B 1 53 ? 11.541 -52.220 19.071 1.00 47.93 206 ALA B CA 1
ATOM 1725 C C . ALA B 1 53 ? 10.553 -51.072 18.864 1.00 54.16 206 ALA B C 1
ATOM 1726 O O . ALA B 1 53 ? 10.258 -50.328 19.799 1.00 59.00 206 ALA B O 1
ATOM 1728 N N . GLN B 1 54 ? 10.044 -50.929 17.644 1.00 54.86 207 GLN B N 1
ATOM 1729 C CA . GLN B 1 54 ? 9.134 -49.832 17.328 1.00 57.24 207 GLN B CA 1
ATOM 1730 C C . GLN B 1 54 ? 7.821 -50.320 16.720 1.00 62.53 207 GLN B C 1
ATOM 1731 O O . GLN B 1 54 ? 7.096 -51.105 17.331 1.00 61.55 207 GLN B O 1
ATOM 1737 N N . SER B 1 55 ? 7.529 -49.854 15.507 1.00 71.21 208 SER B N 1
ATOM 1738 C CA . SER B 1 55 ? 6.271 -50.170 14.831 1.00 72.38 208 SER B CA 1
ATOM 1739 C C . SER B 1 55 ? 6.149 -51.650 14.477 1.00 68.50 208 SER B C 1
ATOM 1740 O O . SER B 1 55 ? 5.126 -52.088 13.950 1.00 74.01 208 SER B O 1
ATOM 1743 N N . GLY B 1 56 ? 7.199 -52.413 14.758 1.00 63.56 209 GLY B N 1
ATOM 1744 C CA . GLY B 1 56 ? 7.138 -53.857 14.646 1.00 59.82 209 GLY B CA 1
ATOM 1745 C C . GLY B 1 56 ? 7.638 -54.429 13.335 1.00 59.42 209 GLY B C 1
ATOM 1746 O O . GLY B 1 56 ? 7.906 -53.706 12.376 1.00 60.43 209 GLY B O 1
ATOM 1747 N N . LEU B 1 57 ? 7.761 -55.751 13.308 1.00 60.57 210 LEU B N 1
ATOM 1748 C CA . LEU B 1 57 ? 8.180 -56.474 12.119 1.00 63.10 210 LEU B CA 1
ATOM 1749 C C . LEU B 1 57 ? 6.966 -56.905 11.308 1.00 69.20 210 LEU B C 1
ATOM 1750 O O . LEU B 1 57 ? 6.145 -57.690 11.777 1.00 76.91 210 LEU B O 1
ATOM 1755 N N . SER B 1 58 ? 6.846 -56.381 10.093 1.00 71.36 211 SER B N 1
ATOM 1756 C CA . SER B 1 58 ? 5.773 -56.799 9.197 1.00 71.80 211 SER B CA 1
ATOM 1757 C C . SER B 1 58 ? 5.977 -58.270 8.836 1.00 74.26 211 SER B C 1
ATOM 1758 O O . SER B 1 58 ? 7.103 -58.771 8.864 1.00 75.65 211 SER B O 1
ATOM 1761 N N . HIS B 1 59 ? 4.893 -58.965 8.510 1.00 72.92 212 HIS B N 1
ATOM 1762 C CA . HIS B 1 59 ? 4.978 -60.394 8.249 1.00 76.28 212 HIS B CA 1
ATOM 1763 C C . HIS B 1 59 ? 5.344 -60.685 6.801 1.00 68.17 212 HIS B C 1
ATOM 1764 O O . HIS B 1 59 ? 5.362 -61.838 6.377 1.00 65.39 212 HIS B O 1
ATOM 1771 N N . ASN B 1 60 ? 5.624 -59.625 6.049 1.00 67.25 213 ASN B N 1
ATOM 1772 C CA . ASN B 1 60 ? 6.293 -59.734 4.756 1.00 68.53 213 ASN B CA 1
ATOM 1773 C C . ASN B 1 60 ? 7.393 -58.685 4.660 1.00 63.84 213 ASN B C 1
ATOM 1774 O O . ASN B 1 60 ? 7.205 -57.628 4.055 1.00 64.18 213 ASN B O 1
ATOM 1779 N N . GLU B 1 61 ? 8.536 -58.975 5.272 1.00 56.17 214 GLU B N 1
ATOM 1780 C CA . GLU B 1 61 ? 9.661 -58.048 5.268 1.00 54.34 214 GLU B CA 1
ATOM 1781 C C . GLU B 1 61 ? 10.687 -58.411 4.203 1.00 52.67 214 GLU B C 1
ATOM 1782 O O . GLU B 1 61 ? 11.274 -59.493 4.231 1.00 49.27 214 GLU B O 1
ATOM 1788 N N . VAL B 1 62 ? 10.898 -57.495 3.265 1.00 52.24 215 VAL B N 1
ATOM 1789 C CA . VAL B 1 62 ? 11.863 -57.699 2.195 1.00 46.03 215 VAL B CA 1
ATOM 1790 C C . VAL B 1 62 ? 13.112 -56.856 2.416 1.00 42.08 215 VAL B C 1
ATOM 1791 O O . VAL B 1 62 ? 13.031 -55.636 2.558 1.00 46.84 215 VAL B O 1
ATOM 1795 N N . PHE B 1 63 ? 14.264 -57.515 2.453 1.00 40.05 216 PHE B N 1
ATOM 1796 C CA . PHE B 1 63 ? 15.538 -56.818 2.559 1.00 40.23 216 PHE B CA 1
ATOM 1797 C C . PHE B 1 63 ? 16.416 -57.081 1.343 1.00 43.98 216 PHE B C 1
ATOM 1798 O O . PHE B 1 63 ? 16.631 -58.230 0.953 1.00 38.89 216 PHE B O 1
ATOM 1806 N N . LEU B 1 64 ? 16.911 -56.005 0.742 1.00 38.00 217 LEU B N 1
ATOM 1807 C CA . LEU B 1 64 ? 17.893 -56.107 -0.326 1.00 38.95 217 LEU B CA 1
ATOM 1808 C C . LEU B 1 64 ? 19.282 -55.936 0.275 1.00 42.46 217 LEU B C 1
ATOM 1809 O O . LEU B 1 64 ? 19.716 -54.818 0.550 1.00 41.92 217 LEU B O 1
ATOM 1814 N N . VAL B 1 65 ? 19.969 -57.052 0.490 1.00 39.54 218 VAL B N 1
ATOM 1815 C CA . VAL B 1 65 ? 21.236 -57.036 1.210 1.00 38.74 218 VAL B CA 1
ATOM 1816 C C . VAL B 1 65 ? 22.432 -57.233 0.286 1.00 37.55 218 VAL B C 1
ATOM 1817 O O . VAL B 1 65 ? 22.466 -58.167 -0.515 1.00 38.40 218 VAL B O 1
ATOM 1821 N N . ASN B 1 66 ? 23.412 -56.342 0.405 1.00 38.16 219 ASN B N 1
ATOM 1822 C CA . ASN B 1 66 ? 24.642 -56.436 -0.370 1.00 42.78 219 ASN B CA 1
ATOM 1823 C C . ASN B 1 66 ? 25.752 -57.083 0.452 1.00 40.12 219 ASN B C 1
ATOM 1824 O O . ASN B 1 66 ? 26.094 -56.605 1.533 1.00 42.54 219 ASN B O 1
ATOM 1829 N N . THR B 1 67 ? 26.307 -58.175 -0.065 1.00 46.21 220 THR B N 1
ATOM 1830 C CA . THR B 1 67 ? 27.353 -58.909 0.639 1.00 52.63 220 THR B CA 1
ATOM 1831 C C . THR B 1 67 ? 28.696 -58.793 -0.072 1.00 56.49 220 THR B C 1
ATOM 1832 O O . THR B 1 67 ? 29.515 -59.712 -0.025 1.00 57.20 220 THR B O 1
ATOM 1836 N N . GLY B 1 68 ? 28.918 -57.659 -0.729 1.00 52.55 221 GLY B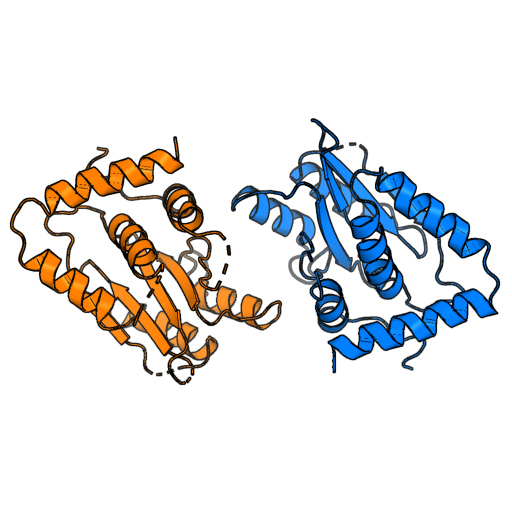 N 1
ATOM 1837 C CA . GLY B 1 68 ? 30.143 -57.439 -1.475 1.00 53.50 221 GLY B CA 1
ATOM 1838 C C . GLY B 1 68 ? 29.958 -57.722 -2.953 1.00 54.07 221 GLY B C 1
ATOM 1839 O O . GLY B 1 68 ? 30.164 -58.849 -3.406 1.00 48.32 221 GLY B O 1
ATOM 1840 N N . ASP B 1 69 ? 29.563 -56.691 -3.697 1.00 56.22 222 ASP B N 1
ATOM 1841 C CA . ASP B 1 69 ? 29.312 -56.791 -5.135 1.00 58.54 222 ASP B CA 1
ATOM 1842 C C . ASP B 1 69 ? 28.291 -57.872 -5.485 1.00 56.72 222 ASP B C 1
ATOM 1843 O O . ASP B 1 69 ? 28.351 -58.466 -6.561 1.00 57.17 222 ASP B O 1
ATOM 1848 N N . HIS B 1 70 ? 27.355 -58.119 -4.574 1.00 55.52 223 HIS B N 1
ATOM 1849 C CA . HIS B 1 70 ? 26.291 -59.087 -4.818 1.00 52.36 223 HIS B CA 1
ATOM 1850 C C . HIS B 1 70 ? 25.014 -58.704 -4.079 1.00 48.73 223 HIS B C 1
ATOM 1851 O O . HIS B 1 70 ? 25.036 -58.444 -2.877 1.00 44.93 223 HIS B O 1
ATOM 1858 N N . TRP B 1 71 ? 23.902 -58.675 -4.804 1.00 45.14 224 TRP B N 1
ATOM 1859 C CA . TRP B 1 71 ? 22.613 -58.354 -4.205 1.00 42.61 224 TRP B CA 1
ATOM 1860 C C . TRP B 1 71 ? 21.833 -59.612 -3.843 1.00 43.22 224 TRP B C 1
ATOM 1861 O O . TRP B 1 71 ? 21.607 -60.480 -4.685 1.00 41.93 224 TRP B O 1
ATOM 1872 N N . LEU B 1 72 ? 21.425 -59.700 -2.581 1.00 43.52 225 LEU B N 1
ATOM 1873 C CA . LEU B 1 72 ? 20.628 -60.825 -2.108 1.00 40.66 225 LEU B CA 1
ATOM 1874 C C . LEU B 1 72 ? 19.211 -60.395 -1.754 1.00 40.70 225 LEU B C 1
ATOM 1875 O O . LEU B 1 72 ? 19.001 -59.337 -1.160 1.00 40.90 225 LEU B O 1
ATOM 1880 N N . LEU B 1 73 ? 18.241 -61.222 -2.126 1.00 46.20 226 LEU B N 1
ATOM 1881 C CA . LEU B 1 73 ? 16.857 -61.000 -1.733 1.00 44.31 226 LEU B CA 1
ATOM 1882 C C . LEU B 1 73 ? 16.597 -61.736 -0.425 1.00 46.04 226 LEU B C 1
ATOM 1883 O O . LEU B 1 73 ? 16.662 -62.964 -0.371 1.00 47.38 226 LEU B O 1
ATOM 1888 N N . CYS B 1 74 ? 16.312 -60.981 0.630 1.00 48.80 227 CYS B N 1
ATOM 1889 C CA . CYS B 1 74 ? 16.071 -61.567 1.943 1.00 44.27 227 CYS B CA 1
ATOM 1890 C C . CYS B 1 74 ? 14.618 -61.376 2.364 1.00 48.10 227 CYS B C 1
ATOM 1891 O O . CYS B 1 74 ? 14.173 -60.253 2.602 1.00 45.41 227 CYS B O 1
ATOM 1894 N N . LEU B 1 75 ? 13.884 -62.480 2.457 1.00 50.00 228 LEU B N 1
ATOM 1895 C CA . LEU B 1 75 ? 12.460 -62.426 2.767 1.00 50.99 228 LEU B CA 1
ATOM 1896 C C . LEU B 1 75 ? 12.133 -63.025 4.131 1.00 50.18 228 LEU B C 1
ATOM 1897 O O . LEU B 1 75 ? 12.483 -64.169 4.420 1.00 49.96 228 LEU B O 1
ATOM 1902 N N . PHE B 1 76 ? 11.461 -62.239 4.966 1.00 50.79 229 PHE B N 1
ATOM 1903 C CA . PHE B 1 76 ? 10.941 -62.729 6.236 1.00 55.83 229 PHE B CA 1
ATOM 1904 C C . PHE B 1 76 ? 9.421 -62.804 6.172 1.00 60.46 229 PHE B C 1
ATOM 1905 O O . PHE B 1 76 ? 8.748 -61.779 6.062 1.00 54.75 229 PHE B O 1
ATOM 1913 N N . TYR B 1 77 ? 8.881 -64.016 6.235 1.00 63.68 230 TYR B N 1
ATOM 1914 C CA . TYR B 1 77 ? 7.440 -64.203 6.114 1.00 63.78 230 TYR B CA 1
ATOM 1915 C C . TYR B 1 77 ? 6.905 -65.239 7.097 1.00 65.93 230 TYR B C 1
ATOM 1916 O O . TYR B 1 77 ? 7.654 -66.066 7.614 1.00 67.43 230 TYR B O 1
ATOM 1925 N N . LYS B 1 78 ? 5.601 -65.184 7.348 1.00 69.41 231 LYS B N 1
ATOM 1926 C CA . LYS B 1 78 ? 4.952 -66.128 8.250 1.00 72.57 231 LYS B CA 1
ATOM 1927 C C . LYS B 1 78 ? 4.178 -67.183 7.466 1.00 74.63 231 LYS B C 1
ATOM 1928 O O . LYS B 1 78 ? 3.461 -66.863 6.518 1.00 77.98 231 LYS B O 1
ATOM 1930 N N . LEU B 1 79 ? 4.332 -68.440 7.865 1.00 74.40 232 LEU B N 1
ATOM 1931 C CA . LEU B 1 79 ? 3.637 -69.541 7.208 1.00 72.55 232 LEU B CA 1
ATOM 1932 C C . LEU B 1 79 ? 2.588 -70.142 8.138 1.00 77.56 232 LEU B C 1
ATOM 1933 O O . LEU B 1 79 ? 1.501 -70.522 7.701 1.00 77.86 232 LEU B O 1
ATOM 1938 N N . ALA B 1 80 ? 2.923 -70.220 9.422 1.00 77.77 233 ALA B N 1
ATOM 1939 C CA . ALA B 1 80 ? 2.008 -70.737 10.434 1.00 72.88 233 ALA B CA 1
ATOM 1940 C C . ALA B 1 80 ? 2.440 -70.296 11.828 1.00 74.00 233 ALA B C 1
ATOM 1941 O O . ALA B 1 80 ? 3.611 -69.994 12.060 1.00 66.52 233 ALA B O 1
ATOM 1943 N N . ILE B 1 83 ? 6.682 -67.849 11.341 1.00 61.42 236 ILE B N 1
ATOM 1944 C CA . ILE B 1 83 ? 7.867 -67.046 11.065 1.00 65.02 236 ILE B CA 1
ATOM 1945 C C . ILE B 1 83 ? 8.897 -67.842 10.270 1.00 60.94 236 ILE B C 1
ATOM 1946 O O . ILE B 1 83 ? 9.533 -68.754 10.797 1.00 57.26 236 ILE B O 1
ATOM 1948 N N . LYS B 1 84 ? 9.055 -67.491 8.997 1.00 63.61 237 LYS B N 1
ATOM 1949 C CA . LYS B 1 84 ? 9.999 -68.178 8.121 1.00 58.66 237 LYS B CA 1
ATOM 1950 C C . LYS B 1 84 ? 10.926 -67.189 7.422 1.00 54.26 237 LYS B C 1
ATOM 1951 O O . LYS B 1 84 ? 10.542 -66.053 7.146 1.00 54.53 237 LYS B O 1
ATOM 1957 N N . CYS B 1 85 ? 12.148 -67.629 7.140 1.00 50.80 238 CYS B N 1
ATOM 1958 C CA . CYS B 1 85 ? 13.119 -66.799 6.439 1.00 48.24 238 CYS B CA 1
ATOM 1959 C C . CYS B 1 85 ? 13.489 -67.416 5.095 1.00 52.13 238 CYS B C 1
ATOM 1960 O O . CYS B 1 85 ? 13.617 -68.634 4.973 1.00 50.24 238 CYS B O 1
ATOM 1963 N N . LEU B 1 86 ? 13.663 -66.564 4.091 1.00 49.19 239 LEU B N 1
ATOM 1964 C CA . LEU B 1 86 ? 13.969 -67.020 2.742 1.00 50.21 239 LEU B CA 1
ATOM 1965 C C . LEU B 1 86 ? 15.099 -66.198 2.133 1.00 48.54 239 LEU B C 1
ATOM 1966 O O . LEU B 1 86 ? 15.038 -64.969 2.105 1.00 47.70 239 LEU B O 1
ATOM 1971 N N . ILE B 1 87 ? 16.128 -66.882 1.645 1.00 49.67 240 ILE B N 1
ATOM 1972 C CA . ILE B 1 87 ? 17.252 -66.213 1.001 1.00 50.30 240 ILE B CA 1
ATOM 1973 C C . ILE B 1 87 ? 17.351 -66.612 -0.466 1.00 49.88 240 ILE B C 1
ATOM 1974 O O . ILE B 1 87 ? 17.430 -67.796 -0.793 1.00 48.15 240 ILE B O 1
ATOM 1979 N N . PHE B 1 88 ? 17.346 -65.617 -1.346 1.00 48.31 241 PHE B N 1
ATOM 1980 C CA . PHE B 1 88 ? 17.397 -65.869 -2.779 1.00 48.83 241 PHE B CA 1
ATOM 1981 C C . PHE B 1 88 ? 18.723 -65.404 -3.375 1.00 48.94 241 PHE B C 1
ATOM 1982 O O . PHE B 1 88 ? 19.005 -64.207 -3.434 1.00 43.75 241 PHE B O 1
ATOM 1990 N N . ASN B 1 89 ? 19.532 -66.364 -3.813 1.00 50.17 242 ASN B N 1
ATOM 1991 C CA . ASN B 1 89 ? 20.836 -66.075 -4.397 1.00 48.09 242 ASN B CA 1
ATOM 1992 C C . ASN B 1 89 ? 20.893 -66.503 -5.861 1.00 48.46 242 ASN B C 1
ATOM 1993 O O . ASN B 1 89 ? 20.685 -67.673 -6.179 1.00 49.34 242 ASN B O 1
ATOM 1998 N N . THR B 1 90 ? 21.181 -65.554 -6.748 1.00 45.46 243 THR B N 1
ATOM 1999 C CA . THR B 1 90 ? 21.163 -65.826 -8.182 1.00 48.98 243 THR B CA 1
ATOM 2000 C C . THR B 1 90 ? 22.561 -65.918 -8.789 1.00 50.79 243 THR B C 1
ATOM 2001 O O . THR B 1 90 ? 22.716 -66.002 -10.006 1.00 47.48 243 THR B O 1
ATOM 2005 N N . TYR B 1 91 ? 23.578 -65.904 -7.938 1.00 50.02 244 TYR B N 1
ATOM 2006 C CA . TYR B 1 91 ? 24.950 -66.071 -8.402 1.00 52.72 244 TYR B CA 1
ATOM 2007 C C . TYR B 1 91 ? 25.560 -67.319 -7.778 1.00 56.48 244 TYR B C 1
ATOM 2008 O O . TYR B 1 91 ? 24.844 -68.261 -7.433 1.00 59.30 244 TYR B O 1
ATOM 2017 N N . TYR B 1 92 ? 26.880 -67.326 -7.631 1.00 57.16 245 TYR B N 1
ATOM 2018 C CA . TYR B 1 92 ? 27.569 -68.454 -7.022 1.00 59.46 245 TYR B CA 1
ATOM 2019 C C . TYR B 1 92 ? 27.184 -68.600 -5.553 1.00 59.85 245 TYR B C 1
ATOM 2020 O O . TYR B 1 92 ? 26.782 -67.629 -4.912 1.00 54.35 245 TYR B O 1
ATOM 2029 N N . ASP B 1 93 ? 27.307 -69.818 -5.033 1.00 59.18 246 ASP B N 1
ATOM 2030 C CA . ASP B 1 93 ? 26.909 -70.120 -3.663 1.00 53.38 246 ASP B CA 1
ATOM 2031 C C . ASP B 1 93 ? 27.646 -69.262 -2.642 1.00 51.72 246 ASP B C 1
ATOM 2032 O O . ASP B 1 93 ? 28.855 -69.049 -2.748 1.00 58.05 246 ASP B O 1
ATOM 2037 N N . LEU B 1 94 ? 26.905 -68.768 -1.656 1.00 49.85 247 LEU B N 1
ATOM 2038 C CA . LEU B 1 94 ? 27.493 -68.015 -0.557 1.00 51.18 247 LEU B CA 1
ATOM 2039 C C . LEU B 1 94 ? 28.428 -68.911 0.238 1.00 56.87 247 LEU B C 1
ATOM 2040 O O . LEU B 1 94 ? 28.115 -70.077 0.482 1.00 57.41 247 LEU B O 1
ATOM 2045 N N . ASN B 1 95 ? 29.577 -68.375 0.636 1.00 57.84 248 ASN B N 1
ATOM 2046 C CA . ASN B 1 95 ? 30.476 -69.123 1.501 1.00 63.55 248 ASN B CA 1
ATOM 2047 C C . ASN B 1 95 ? 29.823 -69.328 2.862 1.00 66.40 248 ASN B C 1
ATOM 2048 O O . ASN B 1 95 ? 28.912 -68.590 3.238 1.00 59.91 248 ASN B O 1
ATOM 2053 N N . GLU B 1 96 ? 30.287 -70.334 3.594 1.00 69.13 249 GLU B N 1
ATOM 2054 C CA . GLU B 1 96 ? 29.671 -70.701 4.863 1.00 64.91 249 GLU B CA 1
ATOM 2055 C C . GLU B 1 96 ? 29.795 -69.592 5.906 1.00 66.54 249 GLU B C 1
ATOM 2056 O O . GLU B 1 96 ? 29.040 -69.558 6.879 1.00 67.09 249 GLU B O 1
ATOM 2062 N N . ASN B 1 97 ? 30.745 -68.687 5.697 1.00 63.67 250 ASN B N 1
ATOM 2063 C CA . ASN B 1 97 ? 30.878 -67.521 6.559 1.00 64.16 250 ASN B CA 1
ATOM 2064 C C . ASN B 1 97 ? 29.682 -66.588 6.412 1.00 67.31 250 ASN B C 1
ATOM 2065 O O . ASN B 1 97 ? 28.964 -66.347 7.377 1.00 66.91 250 ASN B O 1
ATOM 2070 N N . THR B 1 98 ? 29.470 -66.089 5.195 1.00 64.88 251 THR B N 1
ATOM 2071 C CA . THR B 1 98 ? 28.411 -65.123 4.890 1.00 61.01 251 THR B CA 1
ATOM 2072 C C . THR B 1 98 ? 27.019 -65.586 5.325 1.00 59.57 251 THR B C 1
ATOM 2073 O O . THR B 1 98 ? 26.194 -64.783 5.767 1.00 53.63 251 THR B O 1
ATOM 2077 N N . LYS B 1 99 ? 26.763 -66.883 5.211 1.00 54.70 252 LYS B N 1
ATOM 2078 C CA . LYS B 1 99 ? 25.458 -67.428 5.561 1.00 58.35 252 LYS B CA 1
ATOM 2079 C C . LYS B 1 99 ? 25.180 -67.327 7.061 1.00 58.96 252 LYS B C 1
ATOM 2080 O O . LYS B 1 99 ? 24.025 -67.269 7.476 1.00 51.19 252 LYS B O 1
ATOM 2086 N N . GLN B 1 100 ? 26.239 -67.284 7.865 1.00 61.84 253 GLN B N 1
ATOM 2087 C CA . GLN B 1 100 ? 26.108 -67.289 9.321 1.00 58.13 253 GLN B CA 1
ATOM 2088 C C . GLN B 1 100 ? 25.508 -65.996 9.875 1.00 55.32 253 GLN B C 1
ATOM 2089 O O . GLN B 1 100 ? 24.676 -66.036 10.783 1.00 58.18 253 GLN B O 1
ATOM 2091 N N . GLU B 1 101 ? 25.933 -64.854 9.342 1.00 59.67 254 GLU B N 1
ATOM 2092 C CA . GLU B 1 101 ? 25.400 -63.568 9.790 1.00 57.77 254 GLU B CA 1
ATOM 2093 C C . GLU B 1 101 ? 23.944 -63.430 9.364 1.00 48.58 254 GLU B C 1
ATOM 2094 O O . GLU B 1 101 ? 23.169 -62.706 9.988 1.00 51.98 254 GLU B O 1
ATOM 2100 N N . ILE B 1 102 ? 23.583 -64.129 8.293 1.00 49.94 255 ILE B N 1
ATOM 2101 C CA . ILE B 1 102 ? 22.202 -64.173 7.837 1.00 47.11 255 ILE B CA 1
ATOM 2102 C C . ILE B 1 102 ? 21.372 -65.023 8.796 1.00 50.81 255 ILE B C 1
ATOM 2103 O O . ILE B 1 102 ? 20.236 -64.676 9.121 1.00 50.91 255 ILE B O 1
ATOM 2108 N N . ILE B 1 103 ? 21.951 -66.132 9.251 1.00 49.29 256 ILE B N 1
ATOM 2109 C CA . ILE B 1 103 ? 21.331 -66.955 10.285 1.00 50.62 256 ILE B CA 1
ATOM 2110 C C . ILE B 1 103 ? 21.186 -66.143 11.567 1.00 46.15 256 ILE B C 1
ATOM 2111 O O . ILE B 1 103 ? 20.154 -66.193 12.237 1.00 49.50 256 ILE B O 1
ATOM 2116 N N . GLU B 1 104 ? 22.238 -65.398 11.894 1.00 47.82 257 GLU B N 1
ATOM 2117 C CA . GLU B 1 104 ? 22.263 -64.533 13.068 1.00 46.22 257 GLU B CA 1
ATOM 2118 C C . GLU B 1 104 ? 21.095 -63.555 13.082 1.00 47.44 257 GLU B C 1
ATOM 2119 O O . GLU B 1 104 ? 20.424 -63.389 14.100 1.00 52.27 257 GLU B O 1
ATOM 2125 N N . ALA B 1 105 ? 20.859 -62.912 11.944 1.00 46.61 258 ALA B N 1
ATOM 2126 C CA . ALA B 1 105 ? 19.789 -61.931 11.826 1.00 45.34 258 ALA B CA 1
ATOM 2127 C C . ALA B 1 105 ? 18.421 -62.601 11.794 1.00 45.23 258 ALA B C 1
ATOM 2128 O O . ALA B 1 105 ? 17.446 -62.062 12.315 1.00 45.82 258 ALA B O 1
ATOM 2130 N N . ALA B 1 106 ? 18.356 -63.777 11.180 1.00 45.42 259 ALA B N 1
ATOM 2131 C CA . ALA B 1 106 ? 17.101 -64.511 11.070 1.00 45.90 259 ALA B CA 1
ATOM 2132 C C . ALA B 1 106 ? 16.588 -64.930 12.442 1.00 48.78 259 ALA B C 1
ATOM 2133 O O . ALA B 1 106 ? 15.382 -64.927 12.691 1.00 53.24 259 ALA B O 1
ATOM 2135 N N . LYS B 1 107 ? 17.510 -65.288 13.330 1.00 43.39 260 LYS B N 1
ATOM 2136 C CA . LYS B 1 107 ? 17.153 -65.663 14.694 1.00 48.61 260 LYS B CA 1
ATOM 2137 C C . LYS B 1 107 ? 16.540 -64.478 15.432 1.00 49.72 260 LYS B C 1
ATOM 2138 O O . LYS B 1 107 ? 15.651 -64.644 16.267 1.00 52.24 260 LYS B O 1
ATOM 2144 N N . ILE B 1 108 ? 17.023 -63.281 15.115 1.00 47.74 261 ILE B N 1
ATOM 2145 C CA . ILE B 1 108 ? 16.478 -62.054 15.683 1.00 47.44 261 ILE B CA 1
ATOM 2146 C C . ILE B 1 108 ? 15.060 -61.823 15.166 1.00 45.01 261 ILE B C 1
ATOM 2147 O O . ILE B 1 108 ? 14.183 -61.366 15.901 1.00 47.87 261 ILE B O 1
ATOM 2152 N N . ALA B 1 109 ? 14.836 -62.168 13.901 1.00 47.56 262 ALA B N 1
ATOM 2153 C CA . ALA B 1 109 ? 13.515 -62.046 13.295 1.00 47.06 262 ALA B CA 1
ATOM 2154 C C . ALA B 1 109 ? 12.533 -63.045 13.904 1.00 50.63 262 ALA B C 1
ATOM 2155 O O . ALA B 1 109 ? 11.319 -62.883 13.786 1.00 55.39 262 ALA B O 1
ATOM 2157 N N . GLY B 1 110 ? 13.065 -64.080 14.547 1.00 48.70 263 GLY B N 1
ATOM 2158 C CA . GLY B 1 110 ? 12.242 -65.034 15.266 1.00 50.76 263 GLY B CA 1
ATOM 2159 C C . GLY B 1 110 ? 12.132 -66.402 14.620 1.00 52.52 263 GLY B C 1
ATOM 2160 O O . GLY B 1 110 ? 11.086 -67.046 14.699 1.00 60.87 263 GLY B O 1
ATOM 2161 N N . ILE B 1 111 ? 13.209 -66.854 13.985 1.00 50.40 264 ILE B N 1
ATOM 2162 C CA . ILE B 1 111 ? 13.224 -68.175 13.365 1.00 57.04 264 ILE B CA 1
ATOM 2163 C C . ILE B 1 111 ? 13.370 -69.277 14.412 1.00 62.15 264 ILE B C 1
ATOM 2164 O O . ILE B 1 111 ? 14.400 -69.386 15.077 1.00 65.07 264 ILE B O 1
ATOM 2169 N N . GLU B 1 116 ? 14.095 -73.574 9.754 1.00 67.27 269 GLU B N 1
ATOM 2170 C CA . GLU B 1 116 ? 15.344 -72.833 9.646 1.00 68.74 269 GLU B CA 1
ATOM 2171 C C . GLU B 1 116 ? 15.474 -72.191 8.266 1.00 65.11 269 GLU B C 1
ATOM 2172 O O . GLU B 1 116 ? 14.696 -72.486 7.357 1.00 63.56 269 GLU B O 1
ATOM 2178 N N . VAL B 1 117 ? 16.471 -71.324 8.117 1.00 60.02 270 VAL B N 1
ATOM 2179 C CA . VAL B 1 117 ? 16.609 -70.482 6.929 1.00 58.12 270 VAL B CA 1
ATOM 2180 C C . VAL B 1 117 ? 16.793 -71.261 5.629 1.00 59.10 270 VAL B C 1
ATOM 2181 O O . VAL B 1 117 ? 17.748 -72.023 5.476 1.00 59.30 270 VAL B O 1
ATOM 2185 N N . ASN B 1 118 ? 15.872 -71.048 4.694 1.00 48.62 271 ASN B N 1
ATOM 2186 C CA . ASN B 1 118 ? 15.919 -71.696 3.387 1.00 56.28 271 ASN B CA 1
ATOM 2187 C C . ASN B 1 118 ? 16.771 -70.917 2.387 1.00 55.78 271 ASN B C 1
ATOM 2188 O O . ASN B 1 118 ? 16.321 -69.921 1.819 1.00 50.92 271 ASN B O 1
ATOM 2193 N N . PHE B 1 119 ? 18.000 -71.377 2.174 1.00 57.12 272 PHE B N 1
ATOM 2194 C CA . PHE B 1 119 ? 18.894 -70.757 1.202 1.00 54.00 272 PHE B CA 1
ATOM 2195 C C . PHE B 1 119 ? 18.653 -71.306 -0.201 1.00 51.26 272 PHE B C 1
ATOM 2196 O O . PHE B 1 119 ? 18.993 -72.452 -0.496 1.00 53.47 272 PHE B O 1
ATOM 2204 N N . ILE B 1 120 ? 18.065 -70.483 -1.063 1.00 51.96 273 ILE B N 1
ATOM 2205 C CA . ILE B 1 120 ? 17.830 -70.866 -2.449 1.00 54.62 273 ILE B CA 1
ATOM 2206 C C . ILE B 1 120 ? 18.933 -70.303 -3.339 1.00 53.30 273 ILE B C 1
ATOM 2207 O O . ILE B 1 120 ? 18.880 -69.144 -3.751 1.00 51.04 273 ILE B O 1
ATOM 2212 N N . GLU B 1 121 ? 19.935 -71.127 -3.629 1.00 54.19 274 GLU B N 1
ATOM 2213 C CA . GLU B 1 121 ? 21.110 -70.671 -4.363 1.00 54.93 274 GLU B CA 1
ATOM 2214 C C . GLU B 1 121 ? 21.237 -71.331 -5.733 1.00 59.28 274 GLU B C 1
ATOM 2215 O O . GLU B 1 121 ? 21.565 -72.513 -5.838 1.00 63.09 274 GLU B O 1
ATOM 2221 N N . MET B 1 122 ? 20.971 -70.554 -6.779 1.00 56.99 275 MET B N 1
ATOM 2222 C CA . MET B 1 122 ? 21.082 -71.025 -8.157 1.00 53.68 275 MET B CA 1
ATOM 2223 C C . MET B 1 122 ? 21.674 -69.932 -9.042 1.00 55.32 275 MET B C 1
ATOM 2224 O O . MET B 1 122 ? 21.100 -68.852 -9.165 1.00 55.77 275 MET B O 1
ATOM 2229 N N . ASN B 1 123 ? 22.818 -70.212 -9.660 1.00 59.48 276 ASN B N 1
ATOM 2230 C CA . ASN B 1 123 ? 23.482 -69.228 -10.510 1.00 54.28 276 ASN B CA 1
ATOM 2231 C C . ASN B 1 123 ? 22.693 -68.962 -11.789 1.00 52.89 276 ASN B C 1
ATOM 2232 O O . ASN B 1 123 ? 22.619 -69.813 -12.675 1.00 55.17 276 ASN B O 1
ATOM 2237 N N . LEU B 1 124 ? 22.111 -67.770 -11.878 1.00 53.37 277 LEU B N 1
ATOM 2238 C CA . LEU B 1 124 ? 21.281 -67.396 -13.018 1.00 56.11 277 LEU B CA 1
ATOM 2239 C C . LEU B 1 124 ? 21.917 -66.286 -13.851 1.00 49.73 277 LEU B C 1
ATOM 2240 O O . LEU B 1 124 ? 21.264 -65.708 -14.719 1.00 56.09 277 LEU B O 1
ATOM 2245 N N . GLN B 1 125 ? 23.186 -65.988 -13.590 1.00 49.39 278 GLN B N 1
ATOM 2246 C CA . GLN B 1 125 ? 23.809 -64.808 -14.182 1.00 58.39 278 GLN B CA 1
ATOM 2247 C C . GLN B 1 125 ? 24.875 -65.123 -15.232 1.00 59.03 278 GLN B C 1
ATOM 2248 O O . GLN B 1 125 ? 25.709 -64.272 -15.542 1.00 56.13 278 GLN B O 1
ATOM 2254 N N . ASN B 1 126 ? 24.850 -66.335 -15.780 1.00 57.72 279 ASN B N 1
ATOM 2255 C CA . ASN B 1 126 ? 25.777 -66.695 -16.851 1.00 58.79 279 ASN B CA 1
ATOM 2256 C C . ASN B 1 126 ? 25.556 -65.831 -18.088 1.00 56.64 279 ASN B C 1
ATOM 2257 O O . ASN B 1 126 ? 26.493 -65.543 -18.833 1.00 47.62 279 ASN B O 1
ATOM 2262 N N . ASN B 1 127 ? 24.311 -65.418 -18.297 1.00 60.82 280 ASN B N 1
ATOM 2263 C CA . ASN B 1 127 ? 23.969 -64.546 -19.412 1.00 56.38 280 ASN B CA 1
ATOM 2264 C C . ASN B 1 127 ? 23.358 -63.236 -18.931 1.00 54.72 280 ASN B C 1
ATOM 2265 O O . ASN B 1 127 ? 22.948 -62.397 -19.734 1.00 55.47 280 ASN B O 1
ATOM 2270 N N . VAL B 1 128 ? 23.295 -63.069 -17.613 1.00 55.10 281 VAL B N 1
ATOM 2271 C CA . VAL B 1 128 ? 22.812 -61.829 -17.016 1.00 51.10 281 VAL B CA 1
ATOM 2272 C C . VAL B 1 128 ? 23.882 -61.253 -16.091 1.00 49.57 281 VAL B C 1
ATOM 2273 O O . VAL B 1 128 ? 23.808 -61.413 -14.872 1.00 49.88 281 VAL B O 1
ATOM 2277 N N . PRO B 1 129 ? 24.887 -60.580 -16.673 1.00 46.30 282 PRO B N 1
ATOM 2278 C CA . PRO B 1 129 ? 26.020 -60.038 -15.912 1.00 42.43 282 PRO B CA 1
ATOM 2279 C C . PRO B 1 129 ? 25.598 -58.944 -14.936 1.00 47.26 282 PRO B C 1
ATOM 2280 O O . PRO B 1 129 ? 24.896 -58.011 -15.331 1.00 48.96 282 PRO B O 1
ATOM 2284 N N . ASN B 1 130 ? 26.026 -59.070 -13.681 1.00 43.54 283 ASN B N 1
ATOM 2285 C CA . ASN B 1 130 ? 25.652 -58.138 -12.619 1.00 41.08 283 ASN B CA 1
ATOM 2286 C C . ASN B 1 130 ? 24.142 -57.960 -12.519 1.00 46.52 283 ASN B C 1
ATOM 2287 O O . ASN B 1 130 ? 23.652 -56.865 -12.244 1.00 42.71 283 ASN B O 1
ATOM 2292 N N . GLY B 1 131 ? 23.409 -59.045 -12.746 1.00 47.30 284 GLY B N 1
ATOM 2293 C CA . GLY B 1 131 ? 21.960 -58.994 -12.771 1.00 43.74 284 GLY B CA 1
ATOM 2294 C C . GLY B 1 131 ? 21.310 -59.356 -11.452 1.00 41.73 284 GLY B C 1
ATOM 2295 O O . GLY B 1 131 ? 20.101 -59.570 -11.394 1.00 44.80 284 GLY B O 1
ATOM 2296 N N . CYS B 1 132 ? 22.110 -59.420 -10.392 1.00 41.08 285 CYS B N 1
ATOM 2297 C CA . CYS B 1 132 ? 21.603 -59.755 -9.064 1.00 46.57 285 CYS B CA 1
ATOM 2298 C C . CYS B 1 132 ? 20.517 -58.779 -8.621 1.00 47.19 285 CYS B C 1
ATOM 2299 O O . CYS B 1 132 ? 19.522 -59.177 -8.016 1.00 46.40 285 CYS B O 1
ATOM 2302 N N . GLY B 1 133 ? 20.714 -57.501 -8.929 1.00 39.72 286 GLY B N 1
ATOM 2303 C CA . GLY B 1 133 ? 19.729 -56.483 -8.618 1.00 41.69 286 GLY B CA 1
ATOM 2304 C C . GLY B 1 133 ? 18.498 -56.615 -9.492 1.00 42.84 286 GLY B C 1
ATOM 2305 O O . GLY B 1 133 ? 17.394 -56.252 -9.086 1.00 42.77 286 GLY B O 1
ATOM 2306 N N . LEU B 1 134 ? 18.692 -57.136 -10.700 1.00 42.82 287 LEU B N 1
ATOM 2307 C CA . LEU B 1 134 ? 17.589 -57.357 -11.630 1.00 42.35 287 LEU B CA 1
ATOM 2308 C C . LEU B 1 134 ? 16.663 -58.452 -11.119 1.00 45.07 287 LEU B C 1
ATOM 2309 O O . LEU B 1 134 ? 15.442 -58.299 -11.129 1.00 47.33 287 LEU B O 1
ATOM 2314 N N . PHE B 1 135 ? 17.253 -59.558 -10.676 1.00 43.80 288 PHE B N 1
ATOM 2315 C CA . PHE B 1 135 ? 16.482 -60.674 -10.144 1.00 47.93 288 PHE B CA 1
ATOM 2316 C C . PHE B 1 135 ? 15.780 -60.280 -8.850 1.00 50.00 288 PHE B C 1
ATOM 2317 O O . PHE B 1 135 ? 14.701 -60.784 -8.544 1.00 52.91 288 PHE B O 1
ATOM 2325 N N . CYS B 1 136 ? 16.398 -59.378 -8.092 1.00 45.35 289 CYS B N 1
ATOM 2326 C CA . CYS B 1 136 ? 15.779 -58.853 -6.881 1.00 43.74 289 CYS B CA 1
ATOM 2327 C C . CYS B 1 136 ? 14.520 -58.069 -7.226 1.00 47.35 289 CYS B C 1
ATOM 2328 O O . CYS B 1 136 ? 13.482 -58.229 -6.587 1.00 47.39 289 CYS B O 1
ATOM 2331 N N . TYR B 1 137 ? 14.622 -57.226 -8.248 1.00 48.05 290 TYR B N 1
ATOM 2332 C CA . TYR B 1 137 ? 13.504 -56.400 -8.688 1.00 47.45 290 TYR B CA 1
ATOM 2333 C C . TYR B 1 137 ? 12.349 -57.239 -9.228 1.00 54.44 290 TYR B C 1
ATOM 2334 O O . TYR B 1 137 ? 11.185 -56.966 -8.935 1.00 59.33 290 TYR B O 1
ATOM 2343 N N . HIS B 1 138 ? 12.675 -58.258 -10.016 1.00 53.95 291 HIS B N 1
ATOM 2344 C CA . HIS B 1 138 ? 11.655 -59.077 -10.659 1.00 55.91 291 HIS B CA 1
ATOM 2345 C C . HIS B 1 138 ? 10.935 -59.990 -9.670 1.00 59.78 291 HIS B C 1
ATOM 2346 O O . HIS B 1 138 ? 9.732 -60.220 -9.793 1.00 62.76 291 HIS B O 1
ATOM 2353 N N . THR B 1 139 ? 11.671 -60.516 -8.696 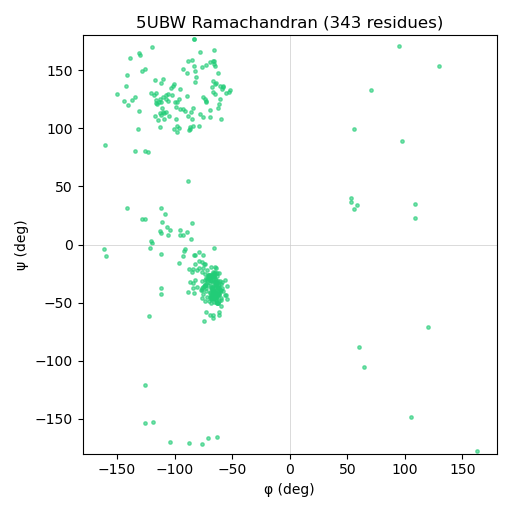1.00 53.77 292 THR B N 1
ATOM 2354 C CA . THR B 1 139 ? 11.082 -61.423 -7.716 1.00 54.42 292 THR B CA 1
ATOM 2355 C C . THR B 1 139 ? 10.165 -60.684 -6.748 1.00 56.53 292 THR B C 1
ATOM 2356 O O . THR B 1 139 ? 9.197 -61.254 -6.248 1.00 61.51 292 THR B O 1
ATOM 2360 N N . ILE B 1 140 ? 10.471 -59.417 -6.484 1.00 51.84 293 ILE B N 1
ATOM 2361 C CA . ILE B 1 140 ? 9.588 -58.581 -5.680 1.00 54.29 293 ILE B CA 1
ATOM 2362 C C . ILE B 1 140 ? 8.269 -58.388 -6.427 1.00 60.72 293 ILE B C 1
ATOM 2363 O O . ILE B 1 140 ? 7.196 -58.364 -5.823 1.00 62.95 293 ILE B O 1
ATOM 2368 N N . GLN B 1 141 ? 8.359 -58.276 -7.749 1.00 59.08 294 GLN B N 1
ATOM 2369 C CA . GLN B 1 141 ? 7.175 -58.178 -8.595 1.00 64.86 294 GLN B CA 1
ATOM 2370 C C . GLN B 1 141 ? 6.378 -59.477 -8.561 1.00 65.39 294 GLN B C 1
ATOM 2371 O O . GLN B 1 141 ? 5.147 -59.458 -8.551 1.00 74.13 294 GLN B O 1
ATOM 2373 N N . LEU B 1 142 ? 7.087 -60.602 -8.545 1.00 63.08 295 LEU B N 1
ATOM 2374 C CA . LEU B 1 142 ? 6.448 -61.912 -8.472 1.00 67.50 295 LEU B CA 1
ATOM 2375 C C . LEU B 1 142 ? 5.688 -62.082 -7.161 1.00 68.66 295 LEU B C 1
ATOM 2376 O O . LEU B 1 142 ? 4.536 -62.517 -7.155 1.00 73.70 295 LEU B O 1
ATOM 2381 N N . LEU B 1 143 ? 6.339 -61.735 -6.055 1.00 66.96 296 LEU B N 1
ATOM 2382 C CA . LEU B 1 143 ? 5.725 -61.842 -4.736 1.00 63.37 296 LEU B CA 1
ATOM 2383 C C . LEU B 1 143 ? 4.524 -60.911 -4.606 1.00 63.23 296 LEU B C 1
ATOM 2384 O O . LEU B 1 143 ? 3.554 -61.226 -3.917 1.00 66.97 296 LEU B O 1
ATOM 2389 N N . SER B 1 144 ? 4.595 -59.764 -5.274 1.00 65.38 297 SER B N 1
ATOM 2390 C CA . SER B 1 144 ? 3.511 -58.790 -5.239 1.00 66.29 297 SER B CA 1
ATOM 2391 C C . SER B 1 144 ? 2.479 -59.069 -6.327 1.00 68.90 297 SER B C 1
ATOM 2392 O O . SER B 1 144 ? 1.881 -60.145 -6.368 1.00 73.18 297 SER B O 1
ATOM 2395 N N . ASN B 1 149 ? -0.046 -67.392 -5.112 1.00 82.69 302 ASN B N 1
ATOM 2396 C CA . ASN B 1 149 ? 0.272 -67.143 -3.686 1.00 79.01 302 ASN B CA 1
ATOM 2397 C C . ASN B 1 149 ? 0.905 -68.366 -3.068 1.00 85.12 302 ASN B C 1
ATOM 2398 O O . ASN B 1 149 ? 0.504 -69.508 -3.333 1.00 91.57 302 ASN B O 1
ATOM 2403 N N . ASP B 1 150 ? 1.958 -68.096 -2.296 1.00 82.38 303 ASP B N 1
ATOM 2404 C CA . ASP B 1 150 ? 3.018 -69.061 -1.954 1.00 74.08 303 ASP B CA 1
ATOM 2405 C C . ASP B 1 150 ? 4.371 -68.434 -2.241 1.00 75.85 303 ASP B C 1
ATOM 2406 O O . ASP B 1 150 ? 4.498 -67.554 -3.099 1.00 78.94 303 ASP B O 1
ATOM 2407 N N . PRO B 1 151 ? 5.392 -68.891 -1.517 1.00 72.74 304 PRO B N 1
ATOM 2408 C CA . PRO B 1 151 ? 6.682 -68.206 -1.534 1.00 76.56 304 PRO B CA 1
ATOM 2409 C C . PRO B 1 151 ? 7.924 -69.013 -1.957 1.00 73.59 304 PRO B C 1
ATOM 2410 O O . PRO B 1 151 ? 8.572 -68.661 -2.945 1.00 67.23 304 PRO B O 1
ATOM 2414 N N . ALA B 1 152 ? 8.254 -70.061 -1.204 1.00 72.39 305 ALA B N 1
ATOM 2415 C CA . ALA B 1 152 ? 9.565 -70.708 -1.285 1.00 66.28 305 ALA B CA 1
ATOM 2416 C C . ALA B 1 152 ? 9.774 -71.572 -2.527 1.00 79.07 305 ALA B C 1
ATOM 2417 O O . ALA B 1 152 ? 10.910 -71.923 -2.860 1.00 75.53 305 ALA B O 1
ATOM 2419 N N . THR B 1 153 ? 8.686 -71.927 -3.203 1.00 78.17 306 THR B N 1
ATOM 2420 C CA . THR B 1 153 ? 8.791 -72.701 -4.437 1.00 78.12 306 THR B CA 1
ATOM 2421 C C . THR B 1 153 ? 8.377 -71.860 -5.635 1.00 76.18 306 THR B C 1
ATOM 2422 O O . THR B 1 153 ? 8.538 -72.279 -6.779 1.00 78.83 306 THR B O 1
ATOM 2426 N N . THR B 1 154 ? 7.848 -70.671 -5.363 1.00 71.32 307 THR B N 1
ATOM 2427 C CA . THR B 1 154 ? 7.540 -69.716 -6.417 1.00 66.39 307 THR B CA 1
ATOM 2428 C C . THR B 1 154 ? 8.834 -69.198 -7.030 1.00 71.75 307 THR B C 1
ATOM 2429 O O . THR B 1 154 ? 9.004 -69.198 -8.250 1.00 75.00 307 THR B O 1
ATOM 2433 N N . LEU B 1 155 ? 9.746 -68.765 -6.166 1.00 71.65 308 LEU B N 1
ATOM 2434 C CA . LEU B 1 155 ? 11.040 -68.260 -6.604 1.00 72.93 308 LEU B CA 1
ATOM 2435 C C . LEU B 1 155 ? 11.912 -69.391 -7.135 1.00 72.48 308 LEU B C 1
ATOM 2436 O O . LEU B 1 155 ? 12.770 -69.174 -7.991 1.00 71.39 308 LEU B O 1
ATOM 2441 N N . ARG B 1 156 ? 11.688 -70.598 -6.627 1.00 67.64 309 ARG B N 1
ATOM 2442 C CA . ARG B 1 156 ? 12.459 -71.754 -7.063 1.00 67.65 309 ARG B CA 1
ATOM 2443 C C . ARG B 1 156 ? 11.918 -72.289 -8.385 1.00 72.06 309 ARG B C 1
ATOM 2444 O O . ARG B 1 156 ? 12.627 -72.972 -9.124 1.00 76.29 309 ARG B O 1
ATOM 2452 N N . GLU B 1 157 ? 10.660 -71.974 -8.681 1.00 73.82 310 GLU B N 1
ATOM 2453 C CA . GLU B 1 157 ? 10.071 -72.326 -9.968 1.00 76.37 310 GLU B CA 1
ATOM 2454 C C . GLU B 1 157 ? 10.497 -71.318 -11.025 1.00 76.45 310 GLU B C 1
ATOM 2455 O O . GLU B 1 157 ? 10.719 -71.673 -12.183 1.00 78.99 310 GLU B O 1
ATOM 2457 N N . PHE B 1 158 ? 10.601 -70.057 -10.617 1.00 75.36 311 PHE B N 1
ATOM 2458 C CA . PHE B 1 158 ? 11.055 -68.996 -11.507 1.00 73.72 311 PHE B CA 1
ATOM 2459 C C . PHE B 1 158 ? 12.460 -69.282 -12.016 1.00 74.89 311 PHE B C 1
ATOM 2460 O O . PHE B 1 158 ? 12.727 -69.188 -13.212 1.00 75.14 311 PHE B O 1
ATOM 2468 N N . ALA B 1 159 ? 13.353 -69.635 -11.097 1.00 72.25 312 ALA B N 1
ATOM 2469 C CA . ALA B 1 159 ? 14.735 -69.942 -11.444 1.00 70.29 312 ALA B CA 1
ATOM 2470 C C . ALA B 1 159 ? 14.821 -71.212 -12.287 1.00 74.23 312 ALA B C 1
ATOM 2471 O O . ALA B 1 159 ? 15.785 -71.412 -13.025 1.00 73.91 312 ALA B O 1
ATOM 2473 N N . GLU B 1 160 ? 13.807 -72.065 -12.173 1.00 77.03 313 GLU B N 1
ATOM 2474 C CA . GLU B 1 160 ? 13.766 -73.317 -12.921 1.00 76.45 313 GLU B CA 1
ATOM 2475 C C . GLU B 1 160 ? 13.469 -73.066 -14.397 1.00 71.68 313 GLU B C 1
ATOM 2476 O O . GLU B 1 160 ? 14.250 -73.448 -15.271 1.00 72.88 313 GLU B O 1
ATOM 2478 N N . ASN B 1 161 ? 12.333 -72.425 -14.668 1.00 69.56 314 ASN B N 1
ATOM 2479 C CA . ASN B 1 161 ? 11.939 -72.098 -16.038 1.00 71.42 314 ASN B CA 1
ATOM 2480 C C . ASN B 1 161 ? 12.894 -71.106 -16.695 1.00 72.96 314 ASN B C 1
ATOM 2481 O O . ASN B 1 161 ? 12.972 -71.032 -17.923 1.00 73.51 314 ASN B O 1
ATOM 2486 N N . PHE B 1 162 ? 13.601 -70.335 -15.876 1.00 72.63 315 PHE B N 1
ATOM 2487 C CA . PHE B 1 162 ? 14.580 -69.385 -16.383 1.00 70.81 315 PHE B CA 1
ATOM 2488 C C . PHE B 1 162 ? 15.814 -70.112 -16.906 1.00 67.38 315 PHE B C 1
ATOM 2489 O O . PHE B 1 162 ? 16.441 -69.675 -17.871 1.00 63.99 315 PHE B O 1
ATOM 2497 N N . LEU B 1 163 ? 16.159 -71.223 -16.262 1.00 69.46 316 LEU B N 1
ATOM 2498 C CA . LEU B 1 163 ? 17.331 -71.999 -16.653 1.00 71.91 316 LEU B CA 1
ATOM 2499 C C . LEU B 1 163 ? 17.084 -72.822 -17.912 1.00 71.81 316 LEU B C 1
ATOM 2500 O O . LEU B 1 163 ? 18.025 -73.175 -18.623 1.00 73.19 316 LEU B O 1
ATOM 2505 N N . THR B 1 164 ? 15.820 -73.128 -18.185 1.00 71.00 317 THR B N 1
ATOM 2506 C CA . THR B 1 164 ? 15.466 -73.920 -19.358 1.00 74.25 317 THR B CA 1
ATOM 2507 C C . THR B 1 164 ? 15.597 -73.099 -20.637 1.00 75.94 317 THR B C 1
ATOM 2508 O O . THR B 1 164 ? 15.650 -73.649 -21.737 1.00 76.98 317 THR B O 1
ATOM 2512 N N . LEU B 1 165 ? 15.649 -71.780 -20.483 1.00 74.29 318 LEU B N 1
ATOM 2513 C CA . LEU B 1 165 ? 15.802 -70.881 -21.619 1.00 70.72 318 LEU B CA 1
ATOM 2514 C C . LEU B 1 165 ? 17.241 -70.888 -22.123 1.00 70.09 318 LEU B C 1
ATOM 2515 O O . LEU B 1 165 ? 18.172 -71.159 -21.365 1.00 71.28 318 LEU B O 1
ATOM 2520 N N . SER B 1 166 ? 17.417 -70.595 -23.407 1.00 69.14 319 SER B N 1
ATOM 2521 C CA . SER B 1 166 ? 18.746 -70.532 -24.004 1.00 70.89 319 SER B CA 1
ATOM 2522 C C . SER B 1 166 ? 19.330 -69.135 -23.848 1.00 69.82 319 SER B C 1
ATOM 2523 O O . SER B 1 166 ? 18.776 -68.302 -23.130 1.00 69.53 319 SER B O 1
ATOM 2526 N N . VAL B 1 167 ? 20.457 -68.884 -24.509 1.00 65.82 320 VAL B N 1
ATOM 2527 C CA . VAL B 1 167 ? 20.957 -67.523 -24.644 1.00 68.03 320 VAL B CA 1
ATOM 2528 C C . VAL B 1 167 ? 19.881 -66.729 -25.370 1.00 66.93 320 VAL B C 1
ATOM 2529 O O . VAL B 1 167 ? 19.675 -66.925 -26.569 1.00 68.96 320 VAL B O 1
ATOM 2531 N N . GLU B 1 168 ? 19.214 -65.847 -24.623 1.00 63.47 321 GLU B N 1
ATOM 2532 C CA . GLU B 1 168 ? 17.901 -65.283 -24.965 1.00 62.92 321 GLU B CA 1
ATOM 2533 C C . GLU B 1 168 ? 16.837 -66.378 -24.828 1.00 70.39 321 GLU B C 1
ATOM 2534 O O . GLU B 1 168 ? 17.026 -67.494 -25.313 1.00 74.54 321 GLU B O 1
ATOM 2536 N N . GLU B 1 169 ? 15.720 -66.068 -24.169 1.00 67.11 322 GLU B N 1
ATOM 2537 C CA . GLU B 1 169 ? 15.405 -64.718 -23.706 1.00 69.52 322 GLU B CA 1
ATOM 2538 C C . GLU B 1 169 ? 16.023 -64.365 -22.351 1.00 62.15 322 GLU B C 1
ATOM 2539 O O . GLU B 1 169 ? 15.581 -63.422 -21.694 1.00 64.66 322 GLU B O 1
ATOM 2541 N N . GLN B 1 170 ? 17.036 -65.120 -21.937 1.00 59.64 323 GLN B N 1
ATOM 2542 C CA . GLN B 1 170 ? 17.820 -64.770 -20.758 1.00 62.23 323 GLN B CA 1
ATOM 2543 C C . GLN B 1 170 ? 18.479 -63.409 -20.952 1.00 63.59 323 GLN B C 1
ATOM 2544 O O . GLN B 1 170 ? 18.451 -62.559 -20.062 1.00 60.06 323 GLN B O 1
ATOM 2550 N N . ALA B 1 171 ? 19.070 -63.211 -22.127 1.00 62.38 324 ALA B N 1
ATOM 2551 C CA . ALA B 1 171 ? 19.697 -61.941 -22.472 1.00 57.80 324 ALA B CA 1
ATOM 2552 C C . ALA B 1 171 ? 18.637 -60.875 -22.728 1.00 57.66 324 ALA B C 1
ATOM 2553 O O . ALA B 1 171 ? 18.857 -59.691 -22.474 1.00 57.26 324 ALA B O 1
ATOM 2555 N N . LEU B 1 172 ? 17.489 -61.306 -23.239 1.00 59.30 325 LEU B N 1
ATOM 2556 C CA . LEU B 1 172 ? 16.361 -60.409 -23.448 1.00 59.48 325 LEU B CA 1
ATOM 2557 C C . LEU B 1 172 ? 15.837 -59.915 -22.106 1.00 59.00 325 LEU B C 1
ATOM 2558 O O . LEU B 1 172 ? 15.561 -58.728 -21.934 1.00 59.31 325 LEU B O 1
ATOM 2563 N N . PHE B 1 173 ? 15.709 -60.839 -21.159 1.00 54.35 326 PHE B N 1
ATOM 2564 C CA . PHE B 1 173 ? 15.312 -60.510 -19.795 1.00 57.39 326 PHE B CA 1
ATOM 2565 C C . PHE B 1 173 ? 16.293 -59.526 -19.167 1.00 56.93 326 PHE B C 1
ATOM 2566 O O . PHE B 1 173 ? 15.911 -58.690 -18.350 1.00 55.43 326 PHE B O 1
ATOM 2574 N N . ASN B 1 174 ? 17.558 -59.633 -19.559 1.00 54.96 327 ASN B N 1
ATOM 2575 C CA . ASN B 1 174 ? 18.604 -58.763 -19.039 1.00 51.80 327 ASN B CA 1
ATOM 2576 C C . ASN B 1 174 ? 18.423 -57.310 -19.468 1.00 49.91 327 ASN B C 1
ATOM 2577 O O . ASN B 1 174 ? 18.535 -56.396 -18.652 1.00 52.23 327 ASN B O 1
ATOM 2582 N N . THR B 1 175 ? 18.141 -57.101 -20.750 1.00 55.08 328 THR B N 1
ATOM 2583 C CA . THR B 1 175 ? 18.014 -55.753 -21.294 1.00 54.99 328 THR B CA 1
ATOM 2584 C C . THR B 1 175 ? 16.617 -55.174 -21.087 1.00 55.97 328 THR B C 1
ATOM 2585 O O . THR B 1 175 ? 16.440 -53.955 -21.069 1.00 55.82 328 THR B O 1
ATOM 2589 N N . GLN B 1 176 ? 15.627 -56.048 -20.933 1.00 56.79 329 GLN B N 1
ATOM 2590 C CA . GLN B 1 176 ? 14.255 -55.607 -20.704 1.00 59.20 329 GLN B CA 1
ATOM 2591 C C . GLN B 1 176 ? 14.072 -55.133 -19.267 1.00 55.70 329 GLN B C 1
ATOM 2592 O O . GLN B 1 176 ? 13.485 -54.079 -19.022 1.00 55.66 329 GLN B O 1
ATOM 2594 N N . THR B 1 177 ? 14.581 -55.917 -18.322 1.00 55.22 330 THR B N 1
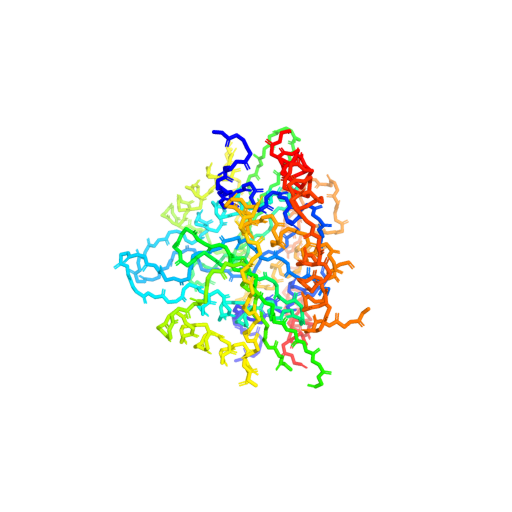ATOM 2595 C CA . THR B 1 177 ? 14.475 -55.583 -16.906 1.00 49.92 330 THR B CA 1
ATOM 2596 C C . THR B 1 177 ? 15.265 -54.323 -16.575 1.00 51.37 330 THR B C 1
ATOM 2597 O O . THR B 1 177 ? 14.785 -53.454 -15.845 1.00 52.89 330 THR B O 1
ATOM 2601 N N . ARG B 1 178 ? 16.476 -54.231 -17.116 1.00 47.17 331 ARG B N 1
ATOM 2602 C CA . ARG B 1 178 ? 17.347 -53.087 -16.864 1.00 52.95 331 ARG B CA 1
ATOM 2603 C C . ARG B 1 178 ? 16.716 -51.777 -17.307 1.00 49.64 331 ARG B C 1
ATOM 2604 O O . ARG B 1 178 ? 16.840 -50.759 -16.632 1.00 49.74 331 ARG B O 1
ATOM 2612 N N . ARG B 1 179 ? 16.028 -51.810 -18.440 1.00 51.46 332 ARG B N 1
ATOM 2613 C CA . ARG B 1 179 ? 15.422 -50.608 -18.992 1.00 54.68 332 ARG B CA 1
ATOM 2614 C C . ARG B 1 179 ? 14.189 -50.182 -18.197 1.00 52.73 332 ARG B C 1
ATOM 2615 O O . ARG B 1 179 ? 13.890 -48.987 -18.104 1.00 53.87 332 ARG B O 1
ATOM 2623 N N . GLN B 1 180 ? 13.485 -51.151 -17.618 1.00 54.16 333 GLN B N 1
ATOM 2624 C CA . GLN B 1 180 ? 12.353 -50.834 -16.763 1.00 50.77 333 GLN B CA 1
ATOM 2625 C C . GLN B 1 180 ? 12.843 -50.291 -15.427 1.00 49.39 333 GLN B C 1
ATOM 2626 O O . GLN B 1 180 ? 12.217 -49.413 -14.835 1.00 49.58 333 GLN B O 1
ATOM 2632 N N . ILE B 1 181 ? 13.969 -50.821 -14.959 1.00 53.54 334 ILE B N 1
ATOM 2633 C CA . ILE B 1 181 ? 14.569 -50.373 -13.708 1.00 49.90 334 ILE B CA 1
ATOM 2634 C C . ILE B 1 181 ? 15.183 -48.984 -13.860 1.00 43.55 334 ILE B C 1
ATOM 2635 O O . ILE B 1 181 ? 14.991 -48.116 -13.006 1.00 42.22 334 ILE B O 1
ATOM 2640 N N . TYR B 1 182 ? 15.912 -48.775 -14.954 1.00 42.79 335 TYR B N 1
ATOM 2641 C CA . TYR B 1 182 ? 16.546 -47.486 -15.224 1.00 43.70 335 TYR B CA 1
ATOM 2642 C C . TYR B 1 182 ? 15.513 -46.369 -15.351 1.00 45.98 335 TYR B C 1
ATOM 2643 O O . TYR B 1 182 ? 15.821 -45.198 -15.131 1.00 44.75 335 TYR B O 1
ATOM 2652 N N . GLU B 1 183 ? 14.288 -46.743 -15.710 1.00 46.65 336 GLU B N 1
ATOM 2653 C CA . GLU B 1 183 ? 13.210 -45.782 -15.910 1.00 48.95 336 GLU B CA 1
ATOM 2654 C C . GLU B 1 183 ? 12.840 -45.063 -14.616 1.00 48.92 336 GLU B C 1
ATOM 2655 O O . GLU B 1 183 ? 12.480 -43.886 -14.633 1.00 45.50 336 GLU B O 1
ATOM 2661 N N . TYR B 1 184 ? 12.930 -45.774 -13.496 1.00 47.47 337 TYR B N 1
ATOM 2662 C CA . TYR B 1 184 ? 12.622 -45.190 -12.194 1.00 43.45 337 TYR B CA 1
ATOM 2663 C C . TYR B 1 184 ? 13.650 -44.132 -11.804 1.00 45.82 337 TYR B C 1
ATOM 2664 O O . TYR B 1 184 ? 13.345 -43.206 -11.053 1.00 47.02 337 TYR B O 1
ATOM 2673 N N . SER B 1 185 ? 14.867 -44.277 -12.317 1.00 44.85 338 SER B N 1
ATOM 2674 C CA . SER B 1 185 ? 15.946 -43.345 -12.010 1.00 46.25 338 SER B CA 1
ATOM 2675 C C . SER B 1 185 ? 16.068 -42.261 -13.077 1.00 49.17 338 SER B C 1
ATOM 2676 O O . SER B 1 185 ? 17.013 -41.471 -13.068 1.00 44.34 338 SER B O 1
ATOM 2679 N N . LEU B 1 186 ? 15.109 -42.231 -13.997 1.00 49.31 339 LEU B N 1
ATOM 2680 C CA . LEU B 1 186 ? 15.108 -41.246 -15.074 1.00 51.45 339 LEU B CA 1
ATOM 2681 C C . LEU B 1 186 ? 13.723 -40.633 -15.260 1.00 57.88 339 LEU B C 1
ATOM 2682 O O . LEU B 1 186 ? 13.204 -39.964 -14.366 1.00 62.81 339 LEU B O 1
#

Secondary structure (DSSP, 8-state):
-GGGPPP-HHHHHHHHS---BPPPEESB-TTT--BHHHHHHHHHHTSS---SEEEEEEE-SS-EEEEEEEESSSSEEEEEEE-SSPPPHHHHHHHHHHHHHHT---EEEE----SSSTTTHHHHHHHHHHHHHHHTTS-HHHHHHHHHHHHHTS-HHHHHHHHHHHHHHHHHHT-/-GGGPPP-HHHHHHHHTTT----EEPPPEESB-SSS--BHHHHHHHHHHTTT---SEEEEEEESSS-EEEEEEE----EEEEEE-SSPPPHHHHHHHHHHHHHHT---EEEE----SSSTT-HHHHHHHHHHHH---STTHHHHHHHHHHTSBTBBHHHHHHHHHHHHHHHT-

Radius of gyration: 24.15 Å; Cα contacts (8 Å, |Δi|>4): 570; chains: 2; bounding box: 46×55×65 Å

Nearest PDB structures (foldseek):
  5ubw-assembly2_B  TM=1.006E+00  e=1.216E-34  Salmonella enterica subsp. enterica serovar Typhimurium str. LT2
  5ubw-assembly1_A  TM=9.690E-01  e=6.161E-29  Salmonella enterica subsp. enterica serovar Typhimurium str. LT2
  5haf-assembly1_A  TM=9.809E-01  e=1.185E-28  Salmonella enterica subsp. enterica serovar Typhimurium
  5haf-assembly2_B  TM=9.844E-01  e=3.889E-28  Salmonella enterica subsp. enterica serovar Typhimurium
  1tgz-assembly1_A  TM=5.274E-01  e=2.209E-03  Homo sapiens

Organism: Salmonella typhimurium (strain LT2 / SGSC1412 / ATCC 700720) (NCBI:txid99287)

Sequence (348 aa):
PLGSRMLSSDELAAATQGLSVNYPIGLIHPTTKENILSTQLLEKIAQSGLSHNEVFLVNTGDHWLLCCLFYKLAEKIKCLIFNTYYDLNENTKQEIIEAAKIAGIEVNFIEMNLQNNVPNGCGLFCYHTIQLLSNAGQNDPATTLREFAENFLTLSVEEQALFNTQTRRQIYEYSLPLGSRMLSSDELAAATQGLVQLLSVNYPIGLIHPTTKENILSTQLLEKIAQSGLSHNEVFLVNTGDHWLLCLFYKLAIKCLIFNTYYDLNENTKQEIIEAAKIAGIEVNFIEMNLQNNVPNGCGLFCYHTIQLLSNDPATTLREFAENFLTLSVEEQALFNTQTRRQIYEYSL